Protein AF-A0A7C4DQE4-F1 (afdb_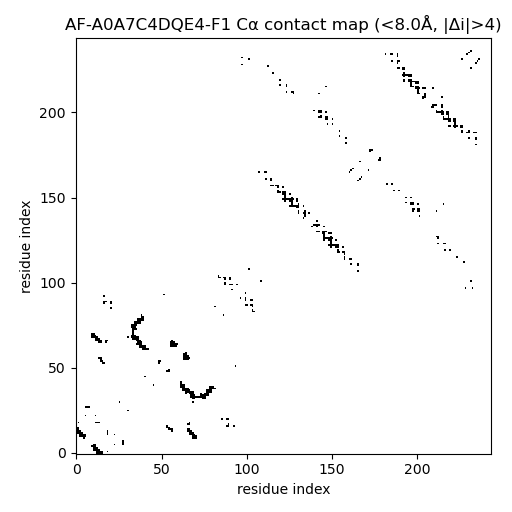monomer)

Mean predicted aligned error: 7.56 Å

Nearest PDB structures (foldseek):
  4u9l-assembly1_A  TM=4.543E-01  e=5.271E+00  Thermus thermophilus HB8
  3ezu-assembly1_A-2  TM=2.572E-01  e=4.554E+00  Geobacter sulfurreducens
  7x9c-assembly1_R  TM=2.349E-01  e=4.338E+00  Homo sapiens
  5nm4-assembly1_A  TM=1.987E-01  e=1.804E+00  Homo sapiens
  8zmf-assembly1_A  TM=1.541E-01  e=3.569E+00  Homo sapiens

Secondary structure (DSSP, 8-state):
-EEEE-STT-EEEE-TTHHHHHHHH--GGG--S-EEEEEEPPHHHHHHHHHTT---SEEETTEEEEEEESSS---EEEEPPPPHHHHHHHHHTTS-HHHHHHHH-HHHHHHHHHHHHHHHHHHHHHHHHHHHHHHHHHGGGHHHHHHHHHHHHHHHHHHHHIIIIITTTS-----HHHHHHHHHHHHHHHHHHHHHHHHHHHHHHHHH---HHHHHHHHHHHHHHHHHHHHHHHTTTSHHHH--

Foldseek 3Di:
DDWDDLPDQKIKDFAPPLVVLCSVVDHPVVDPAKEFEKEFADPLLVVLCVVLVPDFPDDDPRITGGIIMDDDDHPYYDYDYDALVNQLSRQVVRDPNLPSNCSSCVVLLVQLVVLLVVLLVQLLVQLVVQLVVCCVPCPLNSQLVSNVRSLVRSLVSSLVCCVVPSCPPVPDDPPPVSSVVLSVLSCVLLVQLSVLQSCQLRVCCVPVVDDSSVSNSRSNVVSSVSSSSRVVCPRPPPCNVVVD

pLDDT: mean 87.09, std 11.66, range [36.03, 98.06]

Solvent-accessible surface area (backbone atoms only — not comparable to full-atom values): 12965 Å² total; per-residue (Å²): 119,47,73,48,75,61,60,93,92,33,34,42,36,15,33,68,61,45,36,65,55,48,58,76,71,52,58,65,88,80,58,91,61,32,26,37,35,28,29,81,51,52,72,68,59,53,48,51,32,58,76,70,66,53,67,62,82,44,75,58,91,53,33,34,33,47,34,37,34,42,93,66,82,65,84,37,77,46,78,51,87,77,52,51,67,53,43,24,58,53,36,46,73,84,34,59,70,81,54,14,50,53,67,34,38,54,70,54,47,49,48,47,51,55,44,54,57,58,20,50,62,48,17,50,53,45,17,48,53,42,26,68,72,29,36,87,79,48,43,81,64,16,37,46,56,10,38,47,53,5,44,53,55,16,51,55,51,33,51,53,48,36,61,66,56,64,50,50,89,70,78,70,72,78,53,68,70,54,48,49,54,49,49,53,43,50,50,64,41,36,46,64,21,49,51,36,19,30,48,29,23,41,48,37,32,72,76,70,66,38,58,53,66,60,22,32,48,53,8,46,55,57,10,49,59,53,22,54,61,43,33,63,53,59,69,62,48,63,70,73,68,64,80,108

Structure (mmCIF, N/CA/C/O backbone):
data_AF-A0A7C4DQE4-F1
#
_entry.id   AF-A0A7C4DQE4-F1
#
loop_
_atom_site.group_PDB
_atom_site.id
_atom_site.type_symbol
_atom_site.label_atom_id
_atom_site.label_alt_id
_atom_site.label_comp_id
_atom_site.label_asym_id
_atom_site.label_entity_id
_atom_site.label_seq_id
_atom_site.pdbx_PDB_ins_code
_atom_site.Cartn_x
_atom_site.Cartn_y
_atom_site.Cartn_z
_atom_site.occupancy
_atom_site.B_iso_or_equiv
_atom_site.auth_seq_id
_atom_site.auth_comp_id
_atom_site.auth_asym_id
_atom_site.auth_atom_id
_atom_site.pdbx_PDB_model_num
ATOM 1 N N . MET A 1 1 ? -28.370 -8.360 21.106 1.00 83.81 1 MET A N 1
ATOM 2 C CA . MET A 1 1 ? -27.699 -7.678 22.231 1.00 83.81 1 MET A CA 1
ATOM 3 C C . MET A 1 1 ? -27.307 -8.767 23.204 1.00 83.81 1 MET A C 1
ATOM 5 O O . MET A 1 1 ? -28.131 -9.644 23.428 1.00 83.81 1 MET A O 1
ATOM 9 N N . VAL A 1 2 ? -26.064 -8.790 23.672 1.00 86.62 2 VAL A N 1
ATOM 10 C CA . VAL A 1 2 ? -25.561 -9.815 24.592 1.00 86.62 2 VAL A CA 1
ATOM 11 C C . VAL A 1 2 ? -25.359 -9.153 25.945 1.00 86.62 2 VAL A C 1
ATOM 13 O O . VAL A 1 2 ? -24.738 -8.096 26.014 1.00 86.62 2 VAL A O 1
ATOM 16 N N . CYS A 1 3 ? -25.907 -9.762 26.994 1.00 88.31 3 CYS A N 1
ATOM 17 C CA . CYS A 1 3 ? -25.781 -9.288 28.366 1.00 88.31 3 CYS A CA 1
ATOM 18 C C . CYS A 1 3 ? -25.185 -10.396 29.233 1.00 88.31 3 CYS A C 1
ATOM 20 O O . CYS A 1 3 ? -25.826 -11.438 29.390 1.00 88.31 3 CYS A O 1
ATOM 22 N N . ARG A 1 4 ? -23.995 -10.185 29.801 1.00 86.38 4 ARG A N 1
ATOM 23 C CA . ARG A 1 4 ? -23.348 -11.142 30.717 1.00 86.38 4 ARG A CA 1
ATOM 24 C C . ARG A 1 4 ? -22.812 -10.440 31.956 1.00 86.38 4 ARG A C 1
ATOM 26 O O . ARG A 1 4 ? -22.492 -9.252 31.904 1.00 86.38 4 ARG A O 1
ATOM 33 N N . ASP A 1 5 ? -22.703 -11.200 33.033 1.00 83.00 5 ASP A N 1
ATOM 34 C CA . ASP A 1 5 ? -22.196 -10.709 34.309 1.00 83.00 5 ASP A CA 1
ATOM 35 C C . ASP A 1 5 ? -20.667 -10.579 34.265 1.00 83.00 5 ASP A C 1
ATOM 37 O O . ASP A 1 5 ? -19.978 -11.426 33.690 1.00 83.00 5 ASP A O 1
ATOM 41 N N . LEU A 1 6 ? -20.145 -9.492 34.835 1.00 73.25 6 LEU A N 1
ATOM 42 C CA . LEU A 1 6 ? -18.715 -9.164 34.883 1.00 73.25 6 LEU A CA 1
ATOM 43 C C . LEU A 1 6 ? -18.042 -9.536 36.217 1.00 73.25 6 LEU A C 1
ATOM 45 O O . LEU A 1 6 ? -16.853 -9.271 36.381 1.00 73.25 6 LEU A O 1
ATOM 49 N N . GLY A 1 7 ? -18.786 -10.143 37.146 1.00 65.00 7 GLY A N 1
ATOM 50 C CA . GLY A 1 7 ? -18.415 -10.252 38.562 1.00 65.00 7 GLY A CA 1
ATOM 51 C C . GLY A 1 7 ? -19.009 -9.102 39.386 1.00 65.00 7 GLY A C 1
ATOM 52 O O . GLY A 1 7 ? -19.353 -8.057 38.838 1.00 65.00 7 GLY A O 1
ATOM 53 N N . ASP A 1 8 ? -19.200 -9.316 40.689 1.00 63.03 8 ASP A N 1
ATOM 54 C CA . ASP A 1 8 ? -19.701 -8.315 41.649 1.00 63.03 8 ASP A CA 1
ATOM 55 C C . ASP A 1 8 ? -21.049 -7.660 41.283 1.00 63.03 8 ASP A C 1
ATOM 57 O O . ASP A 1 8 ? -21.226 -6.451 41.412 1.00 63.03 8 ASP A O 1
ATOM 61 N N . SER A 1 9 ? -22.034 -8.456 40.843 1.00 69.25 9 SER A N 1
ATOM 62 C CA . SER A 1 9 ? -23.419 -8.033 40.523 1.00 69.25 9 SER A CA 1
ATOM 63 C C . SER A 1 9 ? -23.598 -7.058 39.343 1.00 69.25 9 SER A C 1
ATOM 65 O O . SER A 1 9 ? -24.710 -6.603 39.070 1.00 69.25 9 SER A O 1
ATOM 67 N N . LEU A 1 10 ? -22.536 -6.770 38.584 1.00 76.50 10 LEU A N 1
ATOM 68 C CA . LEU A 1 10 ? -22.593 -5.884 37.420 1.00 76.50 10 LEU A CA 1
ATOM 69 C C . LEU A 1 10 ? -22.764 -6.671 36.121 1.00 76.50 10 LEU A C 1
ATOM 71 O O . LEU A 1 10 ? -21.993 -7.578 35.812 1.00 76.50 10 LEU A O 1
ATOM 75 N N . ARG A 1 11 ? -23.754 -6.269 35.320 1.00 87.12 11 ARG A N 1
ATOM 76 C CA . ARG A 1 11 ? -24.071 -6.876 34.023 1.00 87.12 11 ARG A CA 1
ATOM 77 C C . ARG A 1 11 ? -23.671 -5.943 32.886 1.00 87.12 11 ARG A C 1
ATOM 79 O O . ARG A 1 11 ? -24.158 -4.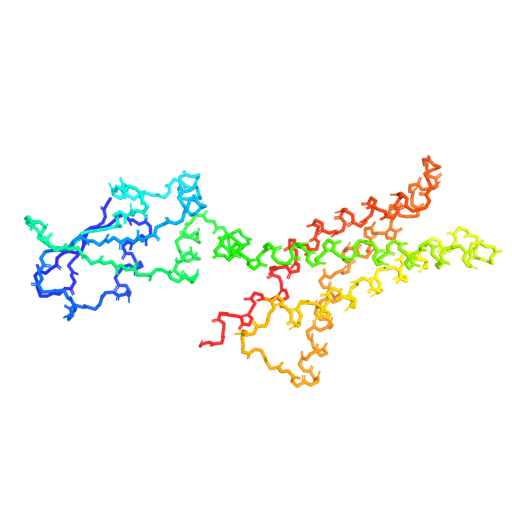817 32.834 1.00 87.12 11 ARG A O 1
ATOM 86 N N . LEU A 1 12 ? -22.806 -6.392 31.975 1.00 89.19 12 LEU A N 1
ATOM 87 C CA . LEU A 1 12 ? -22.457 -5.662 30.749 1.00 89.19 12 LEU A CA 1
ATOM 88 C C . LEU A 1 12 ? -23.366 -6.102 29.614 1.00 89.19 12 LEU A C 1
ATOM 90 O O . LEU A 1 12 ? -23.404 -7.283 29.269 1.00 89.19 12 LEU A O 1
ATOM 94 N N . CYS A 1 13 ? -24.025 -5.132 28.994 1.00 90.56 13 CYS A N 1
ATOM 95 C CA . CYS A 1 13 ? -24.896 -5.309 27.848 1.00 90.56 13 CYS A CA 1
ATOM 96 C C . CYS A 1 13 ? -24.358 -4.546 26.634 1.00 90.56 13 CYS A C 1
ATOM 98 O O . CYS A 1 13 ? -24.280 -3.317 26.639 1.00 90.56 13 CYS A O 1
ATOM 100 N N . ALA A 1 14 ? -24.026 -5.265 25.562 1.00 92.19 14 ALA A N 1
ATOM 101 C CA . ALA A 1 14 ? -23.577 -4.678 24.300 1.00 92.19 14 ALA A CA 1
ATOM 102 C C . ALA A 1 14 ? -23.895 -5.603 23.103 1.00 92.19 14 ALA A C 1
ATOM 104 O O . ALA A 1 14 ? -24.034 -6.818 23.265 1.00 92.19 14 ALA A O 1
ATOM 105 N N . PRO A 1 15 ? -24.064 -5.077 21.877 1.00 93.44 15 PRO A N 1
ATOM 106 C CA . PRO A 1 15 ? -24.093 -5.905 20.675 1.00 93.44 15 PRO A CA 1
ATOM 107 C C . PRO A 1 15 ? -22.689 -6.438 20.338 1.00 93.44 15 PRO A C 1
ATOM 109 O O . PRO A 1 15 ? -21.694 -5.766 20.595 1.00 93.44 15 PRO A O 1
ATOM 112 N N . GLU A 1 16 ? -22.589 -7.618 19.720 1.00 91.38 16 GLU A N 1
ATOM 113 C CA . GLU A 1 16 ? -21.317 -8.050 19.118 1.00 91.38 16 GLU A CA 1
ATOM 114 C C . GLU A 1 16 ? -20.977 -7.161 17.905 1.00 91.38 16 GLU A C 1
ATOM 116 O O . GLU A 1 16 ? -21.894 -6.747 17.182 1.00 91.38 16 GLU A O 1
ATOM 121 N N . PRO A 1 17 ? -19.692 -6.830 17.666 1.00 92.75 17 PRO A N 1
ATOM 122 C CA . PRO A 1 17 ? -18.483 -7.296 18.368 1.00 92.75 17 PRO A CA 1
ATOM 123 C C . PRO A 1 17 ? -18.079 -6.453 19.597 1.00 92.75 17 PRO A C 1
ATOM 125 O O . PRO A 1 17 ? -17.047 -6.702 20.221 1.00 92.75 17 PRO A O 1
ATOM 128 N N . TRP A 1 18 ? -18.857 -5.424 19.945 1.00 93.12 18 TRP A N 1
ATOM 129 C CA . TRP A 1 18 ? -18.519 -4.497 21.030 1.00 93.12 18 TRP A CA 1
ATOM 130 C C . TRP A 1 18 ? -18.475 -5.174 22.389 1.00 93.12 18 TRP A C 1
ATOM 132 O O . TRP A 1 18 ? -17.631 -4.815 23.198 1.00 93.12 18 TRP A O 1
ATOM 142 N N . PHE A 1 19 ? -19.339 -6.160 22.637 1.00 91.25 19 PHE A N 1
ATOM 143 C CA . PHE A 1 19 ? -19.333 -6.914 23.889 1.00 91.25 19 PHE A CA 1
ATOM 144 C C . PHE A 1 19 ? -17.956 -7.526 24.176 1.00 91.25 19 PHE A C 1
ATOM 146 O O . PHE A 1 19 ? -17.375 -7.272 25.232 1.00 91.25 19 PHE A O 1
ATOM 153 N N . THR A 1 20 ? -17.405 -8.258 23.205 1.00 89.81 20 THR A N 1
ATOM 154 C CA . THR A 1 20 ? -16.082 -8.880 23.320 1.00 89.81 20 THR A CA 1
ATOM 155 C C . THR A 1 20 ? -14.991 -7.836 23.567 1.00 89.81 20 THR A C 1
ATOM 157 O O . THR A 1 20 ? -14.165 -7.999 24.460 1.00 89.81 20 THR A O 1
ATOM 160 N N . LEU A 1 21 ? -15.026 -6.723 22.829 1.00 90.19 21 LEU A N 1
ATOM 161 C CA . LEU A 1 21 ? -14.041 -5.649 22.958 1.00 90.19 21 LEU A CA 1
ATOM 162 C C . LEU A 1 21 ? -14.104 -4.928 24.311 1.00 90.19 21 LEU A C 1
ATOM 164 O O . LEU A 1 21 ? -13.075 -4.614 24.906 1.00 90.19 21 LEU A O 1
ATOM 168 N N . LEU A 1 22 ? -15.313 -4.640 24.786 1.00 89.50 22 LEU A N 1
ATOM 169 C CA . LEU A 1 22 ? -15.542 -3.932 26.040 1.00 89.50 22 LEU A CA 1
ATOM 170 C C . LEU A 1 22 ? -15.150 -4.788 27.238 1.00 89.50 22 LEU A C 1
ATOM 172 O O . LEU A 1 22 ? -14.543 -4.263 28.164 1.00 89.50 22 LEU A O 1
ATOM 176 N N . ARG A 1 23 ? -15.430 -6.092 27.196 1.00 87.44 23 ARG A N 1
ATOM 177 C CA . ARG A 1 23 ? -15.009 -7.037 28.234 1.00 87.44 23 ARG A CA 1
ATOM 178 C C . ARG A 1 23 ? -13.488 -7.078 28.397 1.00 87.44 23 ARG A C 1
ATOM 180 O O . ARG A 1 23 ? -13.013 -7.129 29.520 1.00 87.44 23 ARG A O 1
ATOM 187 N N . ASP A 1 24 ? -12.735 -7.032 27.299 1.00 85.38 24 ASP A N 1
ATOM 188 C CA . ASP A 1 24 ? -11.267 -7.049 27.356 1.00 85.38 24 ASP A CA 1
ATOM 189 C C . ASP A 1 24 ? -10.687 -5.737 27.916 1.00 85.38 24 ASP A C 1
ATOM 191 O O . ASP A 1 24 ? -9.617 -5.734 28.521 1.00 85.38 24 ASP A O 1
ATOM 195 N N . LYS A 1 25 ? -11.369 -4.605 27.690 1.00 84.00 25 LYS A N 1
ATOM 196 C CA . LYS A 1 25 ? -10.900 -3.278 28.121 1.00 84.00 25 LYS A CA 1
ATOM 197 C C . LYS A 1 25 ? -11.342 -2.870 29.514 1.00 84.00 25 LYS A C 1
ATOM 199 O O . LYS A 1 25 ? -10.682 -2.035 30.126 1.00 84.00 25 LYS A O 1
ATOM 204 N N . LEU A 1 26 ? -12.482 -3.369 29.968 1.00 82.62 26 LEU A N 1
ATOM 205 C CA . LEU A 1 26 ? -13.081 -2.976 31.231 1.00 82.62 26 LEU A CA 1
ATOM 206 C C . LEU A 1 26 ? -12.771 -4.048 32.265 1.00 82.62 26 LEU A C 1
ATOM 208 O O . LEU A 1 26 ? -13.307 -5.151 32.210 1.00 82.62 26 LEU A O 1
ATOM 212 N N . SER A 1 27 ? -11.909 -3.713 33.221 1.00 68.44 27 SER A N 1
ATOM 213 C CA . SER A 1 27 ? -11.720 -4.546 34.406 1.00 68.44 27 SER A CA 1
ATOM 214 C C . SER A 1 27 ? -12.857 -4.288 35.394 1.00 68.44 27 SER A C 1
ATOM 216 O O . SER A 1 27 ? -13.274 -3.145 35.572 1.00 68.44 27 SER A O 1
ATOM 218 N N . ALA A 1 28 ? -13.325 -5.330 36.090 1.00 58.53 28 ALA A N 1
ATOM 219 C CA . ALA A 1 28 ? -14.401 -5.227 37.088 1.00 58.53 28 ALA A CA 1
ATOM 220 C C . ALA A 1 28 ? -14.143 -4.144 38.162 1.00 58.53 28 ALA A C 1
ATOM 222 O O . ALA A 1 28 ? -15.076 -3.555 38.697 1.00 58.53 28 ALA A O 1
ATOM 223 N N . LYS A 1 29 ? -12.870 -3.810 38.422 1.00 54.31 29 LYS A N 1
ATOM 224 C CA . LYS A 1 29 ? -12.465 -2.767 39.377 1.00 54.31 29 LYS A CA 1
ATOM 225 C C . LYS A 1 29 ? -12.815 -1.332 38.951 1.00 54.31 29 LYS A C 1
ATOM 227 O O . LYS A 1 29 ? -12.944 -0.479 39.828 1.00 54.31 29 LYS A O 1
ATOM 232 N N . ASP A 1 30 ? -12.992 -1.066 37.655 1.00 61.16 30 ASP A N 1
ATOM 233 C CA . ASP A 1 30 ? -13.210 0.289 37.115 1.00 61.16 30 ASP A CA 1
ATOM 234 C C . ASP A 1 30 ? -14.686 0.715 37.101 1.00 61.16 30 ASP A C 1
ATOM 236 O O . ASP A 1 30 ? -15.013 1.863 36.798 1.00 61.16 30 ASP A O 1
ATOM 240 N N . LEU A 1 31 ? -15.604 -0.198 37.422 1.00 68.00 31 LEU A N 1
ATOM 241 C CA . LEU A 1 31 ? -17.038 0.006 37.256 1.00 68.00 31 LEU A CA 1
ATOM 242 C C . LEU A 1 31 ? -17.731 -0.242 38.592 1.00 68.00 31 LEU A C 1
ATOM 244 O O . LEU A 1 31 ? -18.043 -1.369 38.922 1.00 68.00 31 LEU A O 1
ATOM 248 N N . LYS A 1 32 ? -17.969 0.810 39.382 1.00 68.44 32 LYS A N 1
ATOM 249 C CA . LYS A 1 32 ? -18.705 0.706 40.663 1.00 68.44 32 LYS A CA 1
ATOM 250 C C . LYS A 1 32 ? -20.163 1.170 40.580 1.00 68.44 32 LYS A C 1
ATOM 252 O O . LYS A 1 32 ? -20.894 1.057 41.556 1.00 68.44 32 LYS A O 1
ATOM 257 N N . LYS A 1 33 ? -20.578 1.747 39.447 1.00 77.38 33 LYS A N 1
ATOM 258 C CA . LYS A 1 33 ? -21.901 2.360 39.251 1.00 77.38 33 LYS A CA 1
ATOM 259 C C . LYS A 1 33 ? -22.472 2.016 37.870 1.00 77.38 33 LYS A C 1
ATOM 261 O O . LYS A 1 33 ? -21.681 1.777 36.949 1.00 77.38 33 LYS A O 1
ATOM 266 N N . PRO A 1 34 ? -23.807 2.046 37.693 1.00 81.06 34 PRO A N 1
ATOM 267 C CA . PRO A 1 34 ? -24.428 1.934 36.380 1.00 81.06 34 PRO A CA 1
ATOM 268 C C . PRO A 1 34 ? -23.858 2.992 35.431 1.00 81.06 34 PRO A C 1
ATOM 270 O O . PRO A 1 34 ? -23.811 4.176 35.771 1.00 81.06 34 PRO A O 1
ATOM 273 N N . THR A 1 35 ? -23.349 2.561 34.278 1.00 87.12 35 THR A N 1
ATOM 274 C CA . THR A 1 35 ? -22.532 3.416 33.408 1.00 87.12 35 THR A CA 1
ATOM 275 C C . THR A 1 35 ? -22.786 3.136 31.929 1.00 87.12 35 THR A C 1
ATOM 277 O O . THR A 1 35 ? -22.766 1.989 31.479 1.00 87.12 35 THR A O 1
ATOM 280 N N . LEU A 1 36 ? -22.981 4.199 31.148 1.00 90.12 36 LEU A N 1
ATOM 281 C CA . LEU A 1 36 ? -23.078 4.170 29.694 1.00 90.12 36 LEU A CA 1
ATOM 282 C C . LEU A 1 36 ? -21.675 4.236 29.109 1.00 90.12 36 LEU A C 1
ATOM 284 O O . LEU A 1 36 ? -20.911 5.165 29.377 1.00 90.12 36 LEU A O 1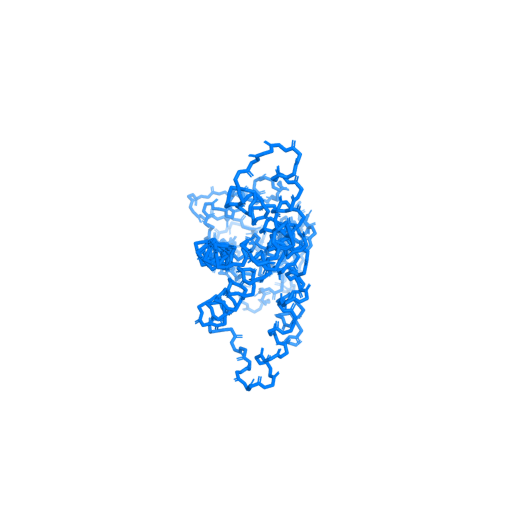
ATOM 288 N N . ILE A 1 37 ? -21.344 3.266 28.266 1.00 90.88 37 ILE A N 1
ATOM 289 C CA . ILE A 1 37 ? -20.043 3.206 27.619 1.00 90.88 37 ILE A CA 1
ATOM 290 C C . ILE A 1 37 ? -20.155 3.855 26.251 1.00 90.88 37 ILE A C 1
ATOM 292 O O . ILE A 1 37 ? -20.856 3.371 25.356 1.00 90.88 37 ILE A O 1
ATOM 296 N N . THR A 1 38 ? -19.435 4.956 26.083 1.00 93.50 38 THR A N 1
ATOM 297 C CA . THR A 1 38 ? -19.438 5.726 24.844 1.00 93.50 38 THR A CA 1
ATOM 298 C C . THR A 1 38 ? -18.045 5.817 24.252 1.00 93.50 38 THR A C 1
ATOM 300 O O . THR A 1 38 ? -17.036 5.716 24.946 1.00 93.50 38 THR A O 1
ATOM 303 N N . THR A 1 39 ? -17.967 6.020 22.945 1.00 93.88 39 THR A N 1
ATOM 304 C CA . THR A 1 39 ? -16.706 6.338 22.280 1.00 93.88 39 THR A CA 1
ATOM 305 C C . THR A 1 39 ? -16.902 7.456 21.274 1.00 93.88 39 THR A C 1
ATOM 307 O O . THR A 1 39 ? -17.972 7.596 20.671 1.00 93.88 39 THR A O 1
ATOM 310 N N . ARG A 1 40 ? -15.857 8.258 21.069 1.00 93.38 40 ARG A N 1
ATOM 311 C CA . ARG A 1 40 ? -15.850 9.273 20.020 1.00 93.38 40 ARG A CA 1
ATOM 312 C C . ARG A 1 40 ? -15.558 8.603 18.682 1.00 93.38 40 ARG A C 1
ATOM 314 O O . ARG A 1 40 ? -14.470 8.077 18.462 1.00 93.38 40 ARG A O 1
ATOM 321 N N . ILE A 1 41 ? -16.519 8.664 17.770 1.00 92.44 41 ILE A N 1
ATOM 322 C CA . ILE A 1 41 ? -16.421 8.095 16.428 1.00 92.44 41 ILE A CA 1
ATOM 323 C C . ILE A 1 41 ? -16.154 9.198 15.404 1.00 92.44 41 ILE A C 1
ATOM 325 O O . ILE A 1 41 ? -16.801 10.243 15.396 1.00 92.44 41 ILE A O 1
ATOM 329 N N . ARG A 1 42 ? -15.203 8.938 14.501 1.00 91.44 42 ARG A N 1
ATOM 330 C CA . ARG A 1 42 ? -14.991 9.746 13.291 1.00 91.44 42 ARG A CA 1
ATOM 331 C C . ARG A 1 42 ? -16.021 9.380 12.224 1.00 91.44 42 ARG A C 1
ATOM 333 O O . ARG A 1 42 ? -16.460 8.234 12.160 1.00 91.44 42 ARG A O 1
ATOM 340 N N . TRP A 1 43 ? -16.346 10.326 11.343 1.00 92.00 43 TRP A N 1
ATOM 341 C CA . TRP A 1 43 ? -17.329 10.120 10.271 1.00 92.00 43 TRP A CA 1
ATOM 342 C C . TRP A 1 43 ? -17.024 8.881 9.410 1.00 92.00 43 TRP A C 1
ATOM 344 O O . TRP A 1 43 ? -17.935 8.119 9.103 1.00 92.00 43 TRP A O 1
ATOM 354 N N . PHE A 1 44 ? -15.744 8.629 9.107 1.00 90.56 44 PHE A N 1
ATOM 355 C CA . PHE A 1 44 ? -15.307 7.463 8.339 1.00 90.56 44 PHE A CA 1
ATOM 356 C C . PHE A 1 44 ? -15.674 6.146 9.038 1.00 90.56 44 PHE A C 1
ATOM 358 O O . PHE A 1 44 ? -16.339 5.299 8.453 1.00 90.56 44 PHE A O 1
ATOM 365 N N . ASN A 1 45 ? -15.348 6.005 10.327 1.00 92.31 45 ASN A N 1
ATOM 366 C CA . ASN A 1 45 ? -15.700 4.806 11.094 1.00 92.31 45 ASN A CA 1
ATOM 367 C C . ASN A 1 45 ? -17.222 4.654 11.234 1.00 92.31 45 ASN A C 1
ATOM 369 O O . ASN A 1 45 ? -17.738 3.545 11.167 1.00 92.31 45 ASN A O 1
ATOM 373 N N . LYS A 1 46 ? -17.967 5.762 11.365 1.00 92.25 46 LYS A N 1
ATOM 374 C CA . LYS A 1 46 ? -19.440 5.735 11.360 1.00 92.25 46 LYS A CA 1
ATOM 375 C C . LYS A 1 46 ? -19.986 5.164 10.049 1.00 92.25 46 LYS A C 1
ATOM 377 O O . LYS A 1 46 ? -20.892 4.335 10.081 1.00 92.25 46 LYS A O 1
ATOM 382 N N . LEU A 1 47 ? -19.429 5.594 8.915 1.00 92.69 47 LEU A N 1
ATOM 383 C CA . LEU A 1 47 ? -19.796 5.097 7.592 1.00 92.69 47 LEU A CA 1
ATOM 384 C C . LEU A 1 47 ? -19.487 3.602 7.463 1.00 92.69 47 LEU A C 1
ATOM 386 O O . LEU A 1 47 ? -20.377 2.840 7.098 1.00 92.69 47 LEU A O 1
ATOM 390 N N . VAL A 1 48 ? -18.274 3.175 7.828 1.00 92.38 48 VAL A N 1
ATOM 391 C CA . VAL A 1 48 ? -17.858 1.763 7.762 1.00 92.38 48 VAL A CA 1
ATOM 392 C C . VAL A 1 48 ? -18.768 0.881 8.618 1.00 92.38 48 VAL A C 1
ATOM 394 O O . VAL A 1 48 ? -19.267 -0.127 8.131 1.00 92.38 48 VAL A O 1
ATOM 397 N N . LEU A 1 49 ? -19.068 1.275 9.860 1.00 93.44 49 LEU A N 1
ATOM 398 C CA . LEU A 1 49 ? -19.992 0.526 10.720 1.00 93.44 49 LEU A CA 1
ATOM 399 C C . LEU A 1 49 ? -21.386 0.390 10.094 1.00 93.44 49 LEU A C 1
ATOM 401 O O . LEU A 1 49 ? -21.977 -0.689 10.154 1.00 93.44 49 LEU A O 1
ATOM 405 N N . LYS A 1 50 ? -21.894 1.459 9.467 1.00 92.75 50 LYS A N 1
ATOM 406 C CA . LYS A 1 50 ? -23.193 1.453 8.784 1.00 92.75 50 LYS A CA 1
ATOM 407 C C . LYS A 1 50 ? -23.186 0.520 7.571 1.00 92.75 50 LYS A C 1
ATOM 409 O O . LYS A 1 50 ? -24.101 -0.285 7.441 1.00 92.75 50 LYS A O 1
ATOM 414 N N . VAL A 1 51 ? -22.150 0.590 6.733 1.00 93.69 51 VAL A N 1
ATOM 415 C CA . VAL A 1 51 ? -21.981 -0.266 5.543 1.00 93.69 51 VAL A CA 1
ATOM 416 C C . VAL A 1 51 ? -21.854 -1.737 5.936 1.00 93.69 51 VAL A C 1
ATOM 418 O O . VAL A 1 51 ? -22.497 -2.593 5.340 1.00 93.69 51 VAL A O 1
ATOM 421 N N . LEU A 1 52 ? -21.086 -2.040 6.984 1.00 92.50 52 LEU A N 1
ATOM 422 C CA . LEU A 1 52 ? -20.930 -3.406 7.487 1.00 92.50 52 LEU A CA 1
ATOM 423 C C . LEU A 1 52 ? -22.145 -3.893 8.286 1.00 92.50 52 LEU A C 1
ATOM 425 O O . LEU A 1 52 ? -22.198 -5.062 8.674 1.00 92.50 52 LEU A O 1
ATOM 429 N N . GLY A 1 53 ? -23.118 -3.028 8.584 1.00 92.31 53 GLY A N 1
ATOM 430 C CA . GLY A 1 53 ? -24.251 -3.354 9.447 1.00 92.31 53 GLY A CA 1
ATOM 431 C C . GLY A 1 53 ? -23.806 -3.809 10.841 1.00 92.31 53 GLY A C 1
ATOM 432 O O . GLY A 1 53 ? -24.356 -4.770 11.387 1.00 92.31 53 GLY A O 1
ATOM 433 N N . ILE A 1 54 ? -22.748 -3.202 11.384 1.00 92.44 54 ILE A N 1
ATOM 434 C CA . ILE A 1 54 ? -22.309 -3.424 12.763 1.00 92.44 54 ILE A CA 1
ATOM 435 C C . ILE A 1 54 ? -23.173 -2.540 13.657 1.00 92.44 54 ILE A C 1
ATOM 437 O O . ILE A 1 54 ? -23.183 -1.315 13.528 1.00 92.44 54 ILE A O 1
ATOM 441 N N . ARG A 1 55 ? -23.936 -3.173 14.549 1.00 92.50 55 ARG A N 1
ATOM 442 C CA . ARG A 1 55 ? -24.910 -2.471 15.385 1.00 92.50 55 ARG A CA 1
ATOM 443 C C . ARG A 1 55 ? -24.206 -1.697 16.494 1.00 92.50 55 ARG A C 1
ATOM 445 O O . ARG A 1 55 ? -23.259 -2.186 17.099 1.00 92.50 55 ARG A O 1
ATOM 452 N N . VAL A 1 56 ? -24.716 -0.507 16.769 1.00 92.75 56 VAL A N 1
ATOM 453 C CA . VAL A 1 56 ? -24.350 0.370 17.886 1.00 92.75 56 VAL A CA 1
ATOM 454 C C . VAL A 1 56 ? -25.667 0.730 18.579 1.00 92.75 56 VAL A C 1
ATOM 456 O O . VAL A 1 56 ? -26.683 0.836 17.893 1.00 92.75 56 VAL A O 1
ATOM 459 N N . LEU A 1 57 ? -25.690 0.877 19.908 1.00 90.81 57 LEU A N 1
ATOM 460 C CA . LEU A 1 57 ? -26.943 1.120 20.643 1.00 90.81 57 LEU A CA 1
ATOM 461 C C . LEU A 1 57 ? -27.567 2.475 20.307 1.00 90.81 57 LEU A C 1
ATOM 463 O O . LEU A 1 57 ? -28.784 2.614 20.289 1.00 90.81 57 LEU A O 1
ATOM 467 N N . GLY A 1 58 ? -26.733 3.464 20.002 1.00 90.81 58 GLY A N 1
ATOM 468 C CA . GLY A 1 58 ? -27.192 4.771 19.568 1.00 90.81 58 GLY A CA 1
ATOM 469 C C . GLY A 1 58 ? -26.046 5.672 19.142 1.00 90.81 58 GLY A C 1
ATOM 470 O O . GLY A 1 58 ? -24.881 5.438 19.474 1.00 90.81 58 GLY A O 1
ATOM 471 N N . TYR A 1 59 ? -26.394 6.727 18.416 1.00 91.25 59 TYR A N 1
ATOM 472 C CA . TYR A 1 59 ? -25.481 7.809 18.076 1.00 91.25 59 TYR A CA 1
ATOM 473 C C . TYR A 1 59 ? -26.016 9.115 18.648 1.00 91.25 59 TYR A C 1
ATOM 475 O O . TYR A 1 59 ? -27.186 9.438 18.466 1.00 91.25 59 TYR A O 1
ATOM 483 N N . ARG A 1 60 ? -25.139 9.898 19.272 1.00 89.62 60 ARG A N 1
ATOM 484 C CA . ARG A 1 60 ? -25.418 11.279 19.668 1.00 89.62 60 ARG A CA 1
ATOM 485 C C . ARG A 1 60 ? -24.259 12.146 19.195 1.00 89.62 60 ARG A C 1
ATOM 487 O O . ARG A 1 60 ? -23.160 12.075 19.738 1.00 89.62 60 ARG A O 1
ATOM 494 N N . ASN A 1 61 ? -24.477 12.936 18.145 1.00 87.50 61 ASN A N 1
ATOM 495 C CA . ASN A 1 61 ? -23.426 13.701 17.462 1.00 87.50 61 ASN A CA 1
ATOM 496 C C . ASN A 1 61 ? -22.250 12.799 17.019 1.00 87.50 61 ASN A C 1
ATOM 498 O O . ASN A 1 61 ? -22.434 11.884 16.211 1.00 87.50 61 ASN A O 1
ATOM 502 N N . ASN A 1 62 ? -21.056 13.045 17.569 1.00 90.06 62 ASN A N 1
ATOM 503 C CA . ASN A 1 62 ? -19.828 12.281 17.323 1.00 90.06 62 ASN A CA 1
ATOM 504 C C . ASN A 1 62 ? -19.585 11.178 18.367 1.00 90.06 62 ASN A C 1
ATOM 506 O O . ASN A 1 62 ? -18.495 10.608 18.411 1.00 90.06 62 ASN A O 1
ATOM 510 N N . LEU A 1 63 ? -20.565 10.898 19.228 1.00 92.38 63 LEU A N 1
ATOM 511 C CA . LEU A 1 63 ? -20.501 9.847 20.234 1.00 92.38 63 LEU A CA 1
ATOM 512 C C . LEU A 1 63 ? -21.341 8.653 19.791 1.00 92.38 63 LEU A C 1
ATOM 514 O O . LEU A 1 63 ? -22.476 8.801 19.335 1.00 92.38 63 LEU A O 1
ATOM 518 N N . ALA A 1 64 ? -20.767 7.469 19.939 1.00 93.31 64 ALA A N 1
ATOM 519 C CA . ALA A 1 64 ? -21.441 6.199 19.751 1.00 93.31 64 ALA A CA 1
ATOM 520 C C . ALA A 1 64 ? -21.576 5.498 21.097 1.00 93.31 64 ALA A C 1
ATOM 522 O O . ALA A 1 64 ? -20.591 5.363 21.824 1.00 93.31 64 ALA A O 1
ATOM 523 N N . VAL A 1 65 ? -22.791 5.059 21.410 1.00 93.12 65 VAL A N 1
ATOM 524 C CA . VAL A 1 65 ? -23.092 4.276 22.608 1.00 93.12 65 VAL A CA 1
ATOM 525 C C . VAL A 1 65 ? -22.834 2.809 22.285 1.00 93.12 65 VAL A C 1
ATOM 527 O O . VAL A 1 65 ? -23.552 2.201 21.490 1.00 93.12 65 VAL A O 1
ATOM 530 N N . LEU A 1 66 ? -21.776 2.254 22.866 1.00 92.44 66 LEU A N 1
ATOM 531 C CA . LEU A 1 66 ? -21.321 0.895 22.574 1.00 92.44 66 LEU A CA 1
ATOM 532 C C . LEU A 1 66 ? -22.035 -0.143 23.443 1.00 92.44 66 LEU A C 1
ATOM 534 O O . LEU A 1 66 ? -22.323 -1.244 22.982 1.00 92.44 66 LEU A O 1
ATOM 538 N N . GLY A 1 67 ? -22.318 0.218 24.692 1.00 91.19 67 GLY A N 1
ATOM 539 C CA . GLY A 1 67 ? -22.874 -0.680 25.692 1.00 91.19 67 GLY A CA 1
ATOM 540 C C . GLY A 1 67 ? -23.279 0.058 26.960 1.00 91.19 67 GLY A C 1
ATOM 541 O O . GLY A 1 67 ? -23.020 1.254 27.111 1.00 91.19 67 GLY A O 1
ATOM 542 N N . CYS A 1 68 ? -23.884 -0.672 27.883 1.00 90.06 68 CYS A N 1
ATOM 543 C CA . CYS A 1 68 ? -24.157 -0.219 29.240 1.00 90.06 68 CYS A CA 1
ATOM 544 C C . CYS A 1 68 ? -23.721 -1.284 30.248 1.00 90.06 68 CYS A C 1
ATOM 546 O O . CYS A 1 68 ? -23.681 -2.476 29.936 1.00 90.06 68 CYS A O 1
ATOM 548 N N . VAL A 1 69 ? -23.375 -0.834 31.448 1.00 88.06 69 VAL A N 1
ATOM 549 C CA . VAL A 1 69 ? -23.074 -1.683 32.602 1.00 88.06 69 VAL A CA 1
ATOM 550 C C . VAL A 1 69 ? -24.087 -1.360 33.692 1.00 88.06 69 VAL A C 1
ATOM 552 O O . VAL A 1 69 ? -24.283 -0.185 33.989 1.00 88.06 69 VAL A O 1
ATOM 555 N N . GLY A 1 70 ? -24.700 -2.380 34.293 1.00 82.88 70 GLY A N 1
ATOM 556 C CA . GLY A 1 70 ? -25.708 -2.239 35.352 1.00 82.88 70 GLY A CA 1
ATOM 557 C C . GLY A 1 70 ? -27.152 -2.404 34.859 1.00 82.88 70 GLY A C 1
ATOM 558 O O . GLY A 1 70 ? -27.415 -2.406 33.659 1.00 82.88 70 GLY A O 1
ATOM 559 N N . GLY A 1 71 ? -28.082 -2.595 35.801 1.00 68.06 71 GLY A N 1
ATOM 560 C CA . GLY A 1 71 ? -29.496 -2.914 35.541 1.00 68.06 71 GLY A CA 1
ATOM 561 C C . GLY A 1 71 ? -30.510 -1.824 35.917 1.00 68.06 71 GLY A C 1
ATOM 562 O O . GLY A 1 71 ? -31.678 -2.154 36.084 1.00 68.06 71 GLY A O 1
ATOM 563 N N . GLY A 1 72 ? -30.086 -0.566 36.082 1.00 69.31 72 GLY A N 1
ATOM 564 C CA . GLY A 1 72 ? -30.942 0.558 36.503 1.00 69.31 72 GLY A CA 1
ATOM 565 C C . GLY A 1 72 ? -30.654 1.855 35.740 1.00 69.31 72 GLY A C 1
ATOM 566 O O . GLY A 1 72 ? -29.957 1.819 34.722 1.00 69.31 72 GLY A O 1
ATOM 567 N N . ASP A 1 73 ? -31.181 2.982 36.235 1.00 72.69 73 ASP A N 1
ATOM 568 C CA . ASP A 1 73 ? -30.932 4.308 35.656 1.00 72.69 73 ASP A CA 1
ATOM 569 C C . ASP A 1 73 ? -29.432 4.601 35.581 1.00 72.69 73 ASP A C 1
ATOM 571 O O . ASP A 1 73 ? -28.654 4.333 36.504 1.00 72.69 73 ASP A O 1
ATOM 575 N N . VAL A 1 74 ? -29.008 5.072 34.409 1.00 75.56 74 VAL A N 1
ATOM 576 C CA . VAL A 1 74 ? -27.593 5.226 34.098 1.00 75.56 74 VAL A CA 1
ATOM 577 C C . VAL A 1 74 ? -27.145 6.650 34.386 1.00 75.56 74 VAL A C 1
ATOM 579 O O . VAL A 1 74 ? -27.283 7.534 33.543 1.00 75.56 74 VAL A O 1
ATOM 582 N N . ASP A 1 75 ? -26.532 6.839 35.550 1.00 79.25 75 ASP A N 1
ATOM 583 C CA . ASP A 1 75 ? -26.105 8.165 36.011 1.00 79.25 75 ASP A CA 1
ATOM 584 C C . ASP A 1 75 ? -24.695 8.558 35.552 1.00 79.25 75 ASP A C 1
ATOM 586 O O . ASP A 1 75 ? -24.304 9.720 35.658 1.00 79.25 75 ASP A O 1
ATOM 590 N N . ASN A 1 76 ? -23.902 7.608 35.043 1.00 85.75 76 ASN A N 1
ATOM 591 C CA . ASN A 1 76 ? -22.524 7.863 34.623 1.00 85.75 76 ASN A CA 1
ATOM 592 C C . ASN A 1 76 ? -22.286 7.550 33.148 1.00 85.75 76 ASN A C 1
ATOM 594 O O . ASN A 1 76 ? -22.848 6.614 32.581 1.00 85.75 76 ASN A O 1
ATOM 598 N N . VAL A 1 77 ? -21.377 8.307 32.533 1.00 87.12 77 VAL A N 1
ATOM 599 C CA . VAL A 1 77 ? -20.912 8.076 31.164 1.00 87.12 77 VAL A CA 1
ATOM 600 C C . VAL A 1 77 ? -19.401 7.898 31.183 1.00 87.12 77 VAL A C 1
ATOM 602 O O . VAL A 1 77 ? -18.665 8.833 31.490 1.00 87.12 77 VAL A O 1
ATOM 605 N N . THR A 1 78 ? -18.933 6.717 30.789 1.00 88.56 78 THR A N 1
ATOM 606 C CA . THR A 1 78 ? -17.504 6.440 30.625 1.00 88.56 78 THR A CA 1
ATOM 607 C C . THR A 1 78 ? -17.149 6.489 29.150 1.00 88.56 78 THR A C 1
ATOM 609 O O . THR A 1 78 ? -17.720 5.774 28.321 1.00 88.56 78 THR A O 1
ATOM 612 N N . MET A 1 79 ? -16.193 7.354 28.808 1.00 88.31 79 MET A N 1
ATOM 613 C CA . MET A 1 79 ? -15.676 7.458 27.449 1.00 88.31 79 MET A CA 1
ATOM 614 C C . MET A 1 79 ? -14.485 6.515 27.266 1.00 88.31 79 MET A C 1
ATOM 616 O O . MET A 1 79 ? -13.435 6.696 27.876 1.00 88.31 79 MET A O 1
ATOM 620 N N . VAL A 1 80 ? -14.623 5.539 26.373 1.00 89.56 80 VAL A N 1
ATOM 621 C CA . VAL A 1 80 ? -13.552 4.608 26.008 1.00 89.56 80 VAL A CA 1
ATOM 622 C C . VAL A 1 80 ? -12.891 5.081 24.721 1.00 89.56 80 VAL A C 1
ATOM 624 O O . VAL A 1 80 ? -13.536 5.230 23.678 1.00 89.56 80 VAL A O 1
ATOM 627 N N . LYS A 1 81 ? -11.575 5.300 24.770 1.00 90.00 81 LYS A N 1
ATOM 628 C CA . LYS A 1 81 ? -10.774 5.591 23.578 1.00 90.00 81 LYS A CA 1
ATOM 629 C C . LYS A 1 81 ? -10.438 4.281 22.859 1.00 90.00 81 LYS A C 1
ATOM 631 O O . LYS A 1 81 ? -9.835 3.379 23.444 1.00 90.00 81 LYS A O 1
ATOM 636 N N . LEU A 1 82 ? -10.836 4.194 21.592 1.00 89.81 82 LEU A N 1
ATOM 637 C CA . LEU A 1 82 ? -10.532 3.057 20.725 1.00 89.81 82 LEU A CA 1
ATOM 638 C C . LEU A 1 82 ? -9.227 3.312 19.963 1.00 89.81 82 LEU A C 1
ATOM 640 O O . LEU A 1 82 ? -9.066 4.371 19.350 1.00 89.81 82 LEU A O 1
ATOM 644 N N . SER A 1 83 ? -8.304 2.356 20.024 1.00 88.94 83 SER A N 1
ATOM 645 C CA . SER A 1 83 ? -7.078 2.324 19.228 1.00 88.94 83 SER A CA 1
ATOM 646 C C . SER A 1 83 ? -7.344 1.746 17.832 1.00 88.94 83 SER A C 1
ATOM 648 O O . SER A 1 83 ? -8.447 1.287 17.535 1.00 88.94 83 SER A O 1
ATOM 650 N N . ASN A 1 84 ? -6.348 1.769 16.944 1.00 86.44 84 ASN A 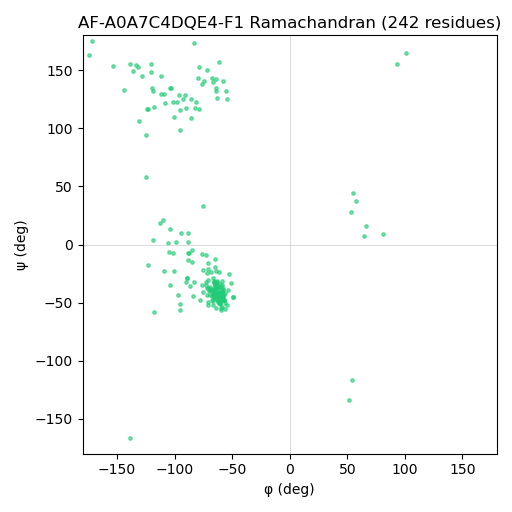N 1
ATOM 651 C CA . ASN A 1 84 ? -6.500 1.172 15.612 1.00 86.44 84 ASN A CA 1
ATOM 652 C C . ASN A 1 84 ? -6.693 -0.352 15.701 1.00 86.44 84 ASN A C 1
ATOM 654 O O . ASN A 1 84 ? -7.435 -0.925 14.910 1.00 86.44 84 ASN A O 1
ATOM 658 N N . GLU A 1 85 ? -6.093 -1.000 16.700 1.00 85.44 85 GLU A N 1
ATOM 659 C CA . GLU A 1 85 ? -6.245 -2.432 16.970 1.00 85.44 85 GLU A CA 1
ATOM 660 C C . GLU A 1 85 ? -7.679 -2.776 17.385 1.00 85.44 85 GLU A C 1
ATOM 662 O O . GLU A 1 85 ? -8.222 -3.795 16.960 1.00 85.44 85 GLU A O 1
ATOM 667 N N . ASP A 1 86 ? -8.319 -1.904 18.165 1.00 90.69 86 ASP A N 1
ATOM 668 C CA . ASP A 1 86 ? -9.728 -2.047 18.528 1.00 90.69 86 ASP A CA 1
ATOM 669 C C . ASP A 1 86 ? -10.630 -1.973 17.294 1.00 90.69 86 ASP A C 1
ATOM 671 O O . ASP A 1 86 ? -11.515 -2.808 17.105 1.00 90.69 86 ASP A O 1
ATOM 675 N N . TRP A 1 87 ? -10.374 -0.999 16.413 1.00 91.56 87 TRP A N 1
ATOM 676 C CA . TRP A 1 87 ? -11.088 -0.872 15.142 1.00 91.56 87 TRP A CA 1
ATOM 677 C C . TRP A 1 87 ? -10.865 -2.078 14.236 1.00 91.56 87 TRP A C 1
ATOM 679 O O . TRP A 1 87 ? -11.821 -2.581 13.650 1.00 91.56 87 TRP A O 1
ATOM 689 N N . TYR A 1 88 ? -9.633 -2.584 14.167 1.00 90.44 88 TYR A N 1
ATOM 690 C CA . TYR A 1 88 ? -9.315 -3.808 13.443 1.00 90.44 88 TYR A CA 1
ATOM 691 C C . TYR A 1 88 ? -10.139 -4.994 13.958 1.00 90.44 88 TYR A C 1
ATOM 693 O O . TYR A 1 88 ? -10.767 -5.665 13.144 1.00 90.44 88 TYR A O 1
ATOM 701 N N . ARG A 1 89 ? -10.218 -5.205 15.283 1.00 89.38 89 ARG A N 1
ATOM 702 C CA . ARG A 1 89 ? -11.027 -6.280 15.896 1.00 89.38 89 ARG A CA 1
ATOM 703 C C . ARG A 1 89 ? -12.514 -6.161 15.554 1.00 89.38 89 ARG A C 1
ATOM 705 O O . ARG A 1 89 ? -13.166 -7.159 15.250 1.00 89.38 89 ARG A O 1
ATOM 712 N N . VAL A 1 90 ? -13.050 -4.940 15.579 1.00 92.44 90 VAL A N 1
ATOM 713 C CA . VAL A 1 90 ? -14.454 -4.669 15.231 1.00 92.44 90 VAL A CA 1
ATOM 714 C C . VAL A 1 90 ? -14.717 -4.968 13.756 1.00 92.44 90 VAL A C 1
ATOM 716 O O . VAL A 1 90 ? -15.717 -5.602 13.425 1.00 92.44 90 VAL A O 1
ATOM 719 N N . TYR A 1 91 ? -13.824 -4.554 12.857 1.00 92.56 91 TYR A N 1
ATOM 720 C CA . TYR A 1 91 ? -13.976 -4.797 11.422 1.00 92.56 91 TYR A CA 1
ATOM 721 C C . TYR A 1 91 ? -13.745 -6.265 11.049 1.00 92.56 91 TYR A C 1
ATOM 723 O O . TYR A 1 91 ? -14.494 -6.799 10.229 1.00 92.56 91 TYR A O 1
ATOM 731 N N . SER A 1 92 ? -12.792 -6.953 11.690 1.00 90.25 92 SER A N 1
ATOM 732 C CA . SER A 1 92 ? -12.497 -8.372 11.441 1.00 90.25 92 SER A CA 1
ATOM 733 C C . SER A 1 92 ? -13.638 -9.315 11.823 1.00 90.25 92 SER A C 1
ATOM 735 O O . SER A 1 92 ? -13.620 -10.475 11.434 1.00 90.25 92 SER A O 1
ATOM 737 N N . TYR A 1 93 ? -14.645 -8.828 12.554 1.00 90.88 93 TYR A N 1
ATOM 738 C CA . TYR A 1 93 ? -15.862 -9.589 12.833 1.00 90.88 93 TYR A CA 1
ATOM 739 C C . TYR A 1 93 ? -16.667 -9.920 11.564 1.00 90.88 93 TYR A C 1
ATOM 741 O O . TYR A 1 93 ? -17.317 -10.959 11.503 1.00 90.88 93 TYR A O 1
ATOM 749 N N . LYS A 1 94 ? -16.638 -9.043 10.550 1.00 92.50 94 LYS A N 1
ATOM 750 C CA . LYS A 1 94 ? -17.385 -9.220 9.288 1.00 92.50 94 LYS A CA 1
ATOM 751 C C . LYS A 1 94 ? -16.522 -9.199 8.036 1.00 92.50 94 LYS A C 1
ATOM 753 O O . LYS A 1 94 ? -16.987 -9.613 6.980 1.00 92.50 94 LYS A O 1
ATOM 758 N N . LEU A 1 95 ? -15.303 -8.681 8.130 1.00 89.56 95 LEU A N 1
ATOM 759 C CA . LEU A 1 95 ? -14.407 -8.545 6.994 1.00 89.56 95 LEU A CA 1
ATOM 760 C C . LEU A 1 95 ? -13.207 -9.480 7.121 1.00 89.56 95 LEU A C 1
ATOM 762 O O . LEU A 1 95 ? -12.669 -9.640 8.219 1.00 89.56 95 LEU A O 1
ATOM 766 N N . PRO A 1 96 ? -12.710 -10.026 5.997 1.00 88.12 96 PRO A N 1
ATOM 767 C CA . PRO A 1 96 ? -11.417 -10.688 5.992 1.00 88.12 96 PRO A CA 1
ATOM 768 C C . PRO A 1 96 ? -10.312 -9.697 6.380 1.00 88.12 96 PRO A C 1
ATOM 770 O O . PRO A 1 96 ? -10.428 -8.481 6.185 1.00 88.12 96 PRO A O 1
ATOM 773 N N . ARG A 1 97 ? -9.189 -10.229 6.878 1.00 81.12 97 ARG A N 1
ATOM 774 C CA . ARG A 1 97 ? -8.008 -9.445 7.291 1.00 81.12 97 ARG A CA 1
ATOM 775 C C . ARG A 1 97 ? -7.536 -8.465 6.212 1.00 81.12 97 ARG A C 1
ATOM 777 O O . ARG A 1 97 ? -7.078 -7.374 6.545 1.00 81.12 97 ARG A O 1
ATOM 784 N N . SER A 1 98 ? -7.695 -8.843 4.943 1.00 78.06 98 SER A N 1
ATOM 785 C CA . SER A 1 98 ? -7.346 -8.035 3.774 1.00 78.06 98 SER A CA 1
ATOM 786 C C . SER A 1 98 ? -8.075 -6.692 3.701 1.00 78.06 98 SER A C 1
ATOM 788 O O . SER A 1 98 ? -7.511 -5.715 3.222 1.00 78.06 98 SER A O 1
ATOM 790 N N . LEU A 1 99 ? -9.306 -6.623 4.207 1.00 83.75 99 LEU A N 1
ATOM 791 C CA . LEU A 1 99 ? -10.128 -5.413 4.186 1.00 83.75 99 LEU A CA 1
ATOM 792 C C . LEU A 1 99 ? -10.186 -4.739 5.559 1.00 83.75 99 LEU A C 1
ATOM 794 O O . LEU A 1 99 ? -10.177 -3.513 5.646 1.00 83.75 99 LEU A O 1
ATOM 798 N N . ALA A 1 100 ? -10.184 -5.518 6.643 1.00 86.75 100 ALA A N 1
ATOM 799 C CA . ALA A 1 100 ? -10.263 -4.981 8.000 1.00 86.75 100 ALA A CA 1
ATOM 800 C C . ALA A 1 100 ? -9.043 -4.119 8.371 1.00 86.75 100 ALA A C 1
ATOM 802 O O . ALA A 1 100 ? -9.194 -3.055 8.974 1.00 86.75 100 ALA A O 1
ATOM 803 N N . LEU A 1 101 ? -7.836 -4.553 7.990 1.00 84.12 101 LEU A N 1
ATOM 804 C CA . LEU A 1 101 ? -6.596 -3.848 8.315 1.00 84.12 101 LEU A CA 1
ATOM 805 C C . LEU A 1 101 ? -6.504 -2.453 7.662 1.00 84.12 101 LEU A C 1
ATOM 807 O O . LEU A 1 101 ? -6.358 -1.486 8.413 1.00 84.12 101 LEU A O 1
ATOM 811 N N . PRO A 1 102 ? -6.651 -2.286 6.329 1.00 84.06 102 PRO A N 1
ATOM 812 C CA . PRO A 1 102 ? -6.564 -0.959 5.714 1.00 84.06 102 PRO A CA 1
ATOM 813 C C . PRO A 1 102 ? -7.652 -0.003 6.213 1.00 84.06 102 PRO A C 1
ATOM 815 O O . PRO A 1 102 ? -7.383 1.176 6.437 1.00 84.06 102 PRO A O 1
ATOM 818 N N . LEU A 1 103 ? -8.862 -0.510 6.472 1.00 87.12 103 LEU A N 1
ATOM 819 C CA . LEU A 1 103 ? -9.949 0.295 7.032 1.00 87.12 103 LEU A CA 1
ATOM 820 C C . LEU A 1 103 ? -9.664 0.761 8.467 1.00 87.12 103 LEU A C 1
ATOM 822 O O . LEU A 1 103 ? -10.144 1.819 8.867 1.00 87.12 103 LEU A O 1
ATOM 826 N N . SER A 1 104 ? -8.889 0.006 9.248 1.00 86.88 104 SER A N 1
ATOM 827 C CA . SER A 1 104 ? -8.527 0.392 10.618 1.00 86.88 104 SER A CA 1
ATOM 828 C C . SER A 1 104 ? -7.466 1.500 10.691 1.00 86.88 104 SER A C 1
ATOM 830 O O . SER A 1 104 ? -7.411 2.228 11.681 1.00 86.88 104 SER A O 1
ATOM 832 N N . GLU A 1 105 ? -6.662 1.688 9.636 1.00 86.56 105 GLU A N 1
ATOM 833 C CA . GLU A 1 105 ? -5.568 2.670 9.587 1.00 86.56 105 GLU A CA 1
ATOM 834 C C . GLU A 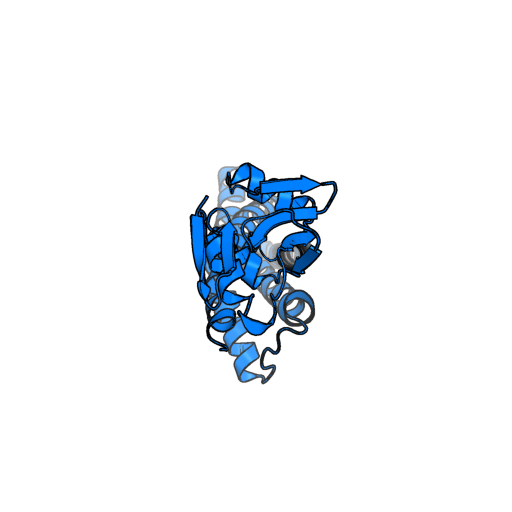1 105 ? -5.688 3.639 8.387 1.00 86.56 105 GLU A C 1
ATOM 836 O O . GLU A 1 105 ? -4.748 3.763 7.591 1.00 86.56 105 GLU A O 1
ATOM 841 N N . PRO A 1 106 ? -6.798 4.389 8.245 1.00 86.12 106 PRO A N 1
ATOM 842 C CA . PRO A 1 106 ? -7.090 5.151 7.026 1.00 86.12 106 PRO A CA 1
ATOM 843 C C . PRO A 1 106 ? -6.025 6.206 6.701 1.00 86.12 106 PRO A C 1
ATOM 845 O O . PRO A 1 106 ? -5.704 6.437 5.540 1.00 86.12 106 PRO A O 1
ATOM 848 N N . TYR A 1 107 ? -5.422 6.817 7.725 1.00 87.00 107 TYR A N 1
ATOM 849 C CA . TYR A 1 107 ? -4.347 7.795 7.543 1.00 87.00 107 TYR A CA 1
ATOM 850 C C . TYR A 1 107 ? -3.078 7.170 6.948 1.00 87.00 107 TYR A C 1
ATOM 852 O O . TYR A 1 107 ? -2.463 7.741 6.050 1.00 87.00 107 TYR A O 1
ATOM 860 N N . ARG A 1 108 ? -2.701 5.969 7.406 1.00 85.50 108 ARG A N 1
ATOM 861 C CA . ARG A 1 108 ? -1.516 5.269 6.899 1.00 85.50 108 ARG A CA 1
ATOM 862 C C . ARG A 1 108 ? -1.741 4.793 5.468 1.00 85.50 108 ARG A C 1
ATOM 864 O O . ARG A 1 108 ? -0.837 4.910 4.650 1.00 85.50 108 ARG A O 1
ATOM 871 N N . VAL A 1 109 ? -2.945 4.303 5.165 1.00 86.69 109 VAL A N 1
ATOM 872 C CA . VAL A 1 109 ? -3.345 3.948 3.797 1.00 86.69 109 VAL A CA 1
ATOM 873 C C . VAL A 1 109 ? -3.269 5.166 2.876 1.00 86.69 109 VAL A C 1
ATOM 875 O O . VAL A 1 109 ? -2.694 5.064 1.799 1.00 86.69 109 VAL A O 1
ATOM 878 N N . ALA A 1 110 ? -3.765 6.328 3.309 1.00 89.25 110 ALA A N 1
ATOM 879 C CA . ALA A 1 110 ? -3.689 7.553 2.515 1.00 89.25 110 ALA A CA 1
ATOM 880 C C . ALA A 1 110 ? -2.238 7.959 2.213 1.00 89.25 110 ALA A C 1
ATOM 882 O O . ALA A 1 110 ? -1.907 8.214 1.059 1.00 89.25 110 ALA A O 1
ATOM 883 N N . ILE A 1 111 ? -1.351 7.949 3.216 1.00 89.62 111 ILE A N 1
ATOM 884 C CA . ILE A 1 111 ? 0.084 8.208 3.007 1.00 89.62 111 ILE A CA 1
ATOM 885 C C . ILE A 1 111 ? 0.694 7.178 2.051 1.00 89.62 111 ILE A C 1
ATOM 887 O O . ILE A 1 111 ? 1.468 7.546 1.171 1.00 89.62 111 ILE A O 1
ATOM 891 N N . TYR A 1 112 ? 0.340 5.901 2.211 1.00 87.75 112 TYR A N 1
ATOM 892 C CA . TYR A 1 112 ? 0.848 4.831 1.361 1.00 87.75 112 TYR A CA 1
ATOM 893 C C . TYR A 1 112 ? 0.475 5.067 -0.109 1.00 87.75 112 TYR A C 1
ATOM 895 O O . TYR A 1 112 ? 1.334 4.995 -0.984 1.00 87.75 112 TYR A O 1
ATOM 903 N N . VAL A 1 113 ? -0.786 5.419 -0.374 1.00 89.62 113 VAL A N 1
ATOM 904 C CA . VAL A 1 113 ? -1.277 5.732 -1.722 1.00 89.62 113 VAL A CA 1
ATOM 905 C C . VAL A 1 113 ? -0.611 6.992 -2.281 1.00 89.62 113 VAL A C 1
ATOM 907 O O . VAL A 1 113 ? -0.169 6.975 -3.424 1.00 89.62 113 VAL A O 1
ATOM 910 N N . LEU A 1 114 ? -0.478 8.059 -1.486 1.00 92.69 114 LEU A N 1
ATOM 911 C CA . LEU A 1 114 ? 0.177 9.305 -1.910 1.00 92.69 114 LEU A CA 1
ATOM 912 C C . LEU A 1 114 ? 1.639 9.086 -2.315 1.00 92.69 114 LEU A C 1
ATOM 914 O O . LEU A 1 114 ? 2.061 9.564 -3.366 1.00 92.69 114 LEU A O 1
ATOM 918 N N . ILE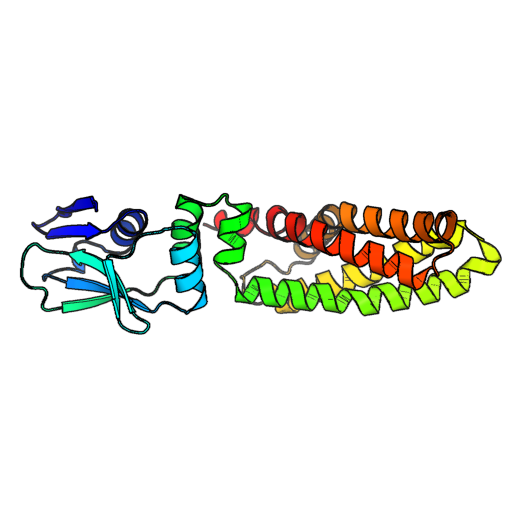 A 1 115 ? 2.397 8.330 -1.519 1.00 92.00 115 ILE A N 1
ATOM 919 C CA . ILE A 1 115 ? 3.783 7.981 -1.852 1.00 92.00 115 ILE A CA 1
ATOM 920 C C . ILE A 1 115 ? 3.823 7.096 -3.096 1.00 92.00 115 ILE A C 1
ATOM 922 O O . ILE A 1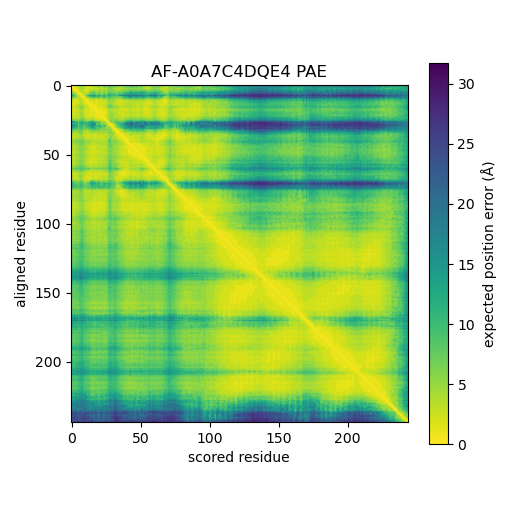 115 ? 4.581 7.383 -4.015 1.00 92.00 115 ILE A O 1
ATOM 926 N N . GLY A 1 116 ? 2.955 6.090 -3.188 1.00 90.62 116 GLY A N 1
ATOM 927 C CA . GLY A 1 116 ? 2.866 5.248 -4.377 1.00 90.62 116 GLY A CA 1
ATOM 928 C C . GLY A 1 116 ? 2.600 6.036 -5.665 1.00 90.62 116 GLY A C 1
ATOM 929 O O . GLY A 1 116 ? 3.263 5.801 -6.675 1.00 90.62 116 GLY A O 1
ATOM 930 N N . MET A 1 117 ? 1.703 7.027 -5.612 1.00 92.75 117 MET A N 1
ATOM 931 C CA . MET A 1 117 ? 1.431 7.938 -6.731 1.00 92.75 117 MET A CA 1
ATOM 932 C C . MET A 1 117 ? 2.625 8.836 -7.067 1.00 92.75 117 MET A C 1
ATOM 934 O O . MET A 1 117 ? 2.847 9.128 -8.240 1.00 92.75 117 MET A O 1
ATOM 938 N N . SER A 1 118 ? 3.429 9.240 -6.078 1.00 95.31 118 SER A N 1
ATOM 939 C CA . SER A 1 118 ? 4.655 10.012 -6.331 1.00 95.31 118 SER A CA 1
ATOM 940 C C . SER A 1 118 ? 5.701 9.234 -7.141 1.00 95.31 118 SER A C 1
ATOM 942 O O . SER A 1 118 ? 6.513 9.838 -7.838 1.00 95.31 118 SER A O 1
ATOM 944 N N . GLY A 1 119 ? 5.635 7.899 -7.133 1.00 94.62 119 GLY A N 1
ATOM 945 C CA . GLY A 1 119 ? 6.464 7.044 -7.977 1.00 94.62 119 GLY A CA 1
ATOM 946 C C . GLY A 1 119 ? 6.100 7.085 -9.465 1.00 94.62 119 GLY A C 1
ATOM 947 O O . GLY A 1 119 ? 6.955 6.772 -10.287 1.00 94.62 119 GLY A O 1
ATOM 948 N N . ILE A 1 120 ? 4.881 7.501 -9.838 1.00 95.75 120 ILE A N 1
ATOM 949 C CA . ILE A 1 120 ? 4.434 7.581 -11.243 1.00 95.75 120 ILE A CA 1
ATOM 950 C C . ILE A 1 120 ? 5.320 8.526 -12.073 1.00 95.75 120 ILE A C 1
ATOM 952 O O . ILE A 1 120 ? 5.850 8.074 -13.090 1.00 95.75 120 ILE A O 1
ATOM 956 N N . PRO A 1 121 ? 5.532 9.804 -11.687 1.00 97.44 121 PRO A N 1
ATOM 957 C CA . PRO A 1 121 ? 6.398 10.698 -12.453 1.00 97.44 121 PRO A CA 1
ATOM 958 C C . PRO A 1 121 ? 7.853 10.220 -12.489 1.00 97.44 121 PRO A C 1
ATOM 960 O O . PRO A 1 121 ? 8.484 10.333 -13.534 1.00 97.44 121 PRO A O 1
ATOM 963 N N . VAL A 1 122 ? 8.373 9.640 -11.399 1.00 97.69 122 VAL A N 1
ATOM 964 C CA . VAL A 1 122 ? 9.734 9.069 -11.364 1.00 97.69 122 VAL A CA 1
ATOM 965 C C . VAL A 1 122 ? 9.856 7.928 -12.373 1.00 97.69 122 VAL A C 1
ATOM 967 O O . VAL A 1 122 ? 10.771 7.921 -13.190 1.00 97.69 122 VAL A O 1
ATOM 970 N N . ASN A 1 123 ? 8.894 7.003 -12.360 1.00 97.94 123 ASN A N 1
ATOM 971 C CA . ASN A 1 123 ? 8.851 5.871 -13.276 1.00 97.94 123 ASN A CA 1
ATOM 972 C C . ASN A 1 123 ? 8.814 6.336 -14.733 1.00 97.94 123 ASN A C 1
ATOM 974 O O . ASN A 1 123 ? 9.660 5.938 -15.530 1.00 97.94 123 ASN A O 1
ATOM 978 N N . LEU A 1 124 ? 7.859 7.212 -15.065 1.00 97.38 124 LEU A N 1
ATOM 979 C CA . LEU A 1 124 ? 7.678 7.711 -16.423 1.00 97.38 124 LEU A CA 1
ATOM 980 C C . LEU A 1 124 ? 8.894 8.490 -16.908 1.00 97.38 124 LEU A C 1
ATOM 982 O O . LEU A 1 124 ? 9.337 8.258 -18.030 1.00 97.38 124 LEU A O 1
ATOM 986 N N . ALA A 1 125 ? 9.458 9.379 -16.089 1.00 97.88 125 ALA A N 1
ATOM 987 C CA . ALA A 1 125 ? 10.641 10.147 -16.461 1.00 97.88 125 ALA A CA 1
ATOM 988 C C . ALA A 1 125 ? 11.823 9.217 -16.764 1.00 97.88 125 ALA A C 1
ATOM 990 O O . ALA A 1 125 ? 12.411 9.292 -17.840 1.00 97.88 125 ALA A O 1
ATOM 991 N N . THR A 1 126 ? 12.131 8.278 -15.868 1.00 98.06 126 THR A N 1
ATOM 992 C CA . THR A 1 126 ? 13.236 7.337 -16.079 1.00 98.06 126 THR A CA 1
ATOM 993 C C . THR A 1 126 ? 12.984 6.412 -17.270 1.00 98.06 126 THR A C 1
ATOM 995 O O . THR A 1 126 ? 13.877 6.241 -18.097 1.00 98.06 126 THR A O 1
ATOM 998 N N . ALA A 1 127 ? 11.777 5.855 -17.411 1.00 97.56 127 ALA A N 1
ATOM 999 C CA . ALA A 1 127 ? 11.444 4.966 -18.522 1.00 97.56 127 ALA A CA 1
ATOM 1000 C C . ALA A 1 127 ? 11.510 5.688 -19.872 1.00 97.56 127 ALA A C 1
ATOM 1002 O O . ALA A 1 127 ? 12.044 5.152 -20.835 1.00 97.56 127 ALA A O 1
ATOM 1003 N N . THR A 1 128 ? 10.993 6.912 -19.969 1.00 96.88 128 THR A N 1
ATOM 1004 C CA . THR A 1 128 ? 11.006 7.674 -21.228 1.00 96.88 128 THR A CA 1
ATOM 1005 C C . THR A 1 128 ? 12.409 8.108 -21.630 1.00 96.88 128 THR A C 1
ATOM 1007 O O . THR A 1 128 ? 12.754 8.006 -22.809 1.00 96.88 128 THR A O 1
ATOM 1010 N N . LEU A 1 129 ? 13.246 8.514 -20.671 1.00 97.50 129 LEU A N 1
ATOM 1011 C CA . LEU A 1 129 ? 14.659 8.803 -20.917 1.00 97.50 129 LEU A CA 1
ATOM 1012 C C . LEU A 1 129 ? 15.412 7.547 -21.372 1.00 97.50 129 LEU A C 1
ATOM 1014 O O . LEU A 1 129 ? 16.094 7.583 -22.395 1.00 97.50 129 LEU A O 1
ATOM 1018 N N . ALA A 1 130 ? 15.236 6.423 -20.671 1.00 97.19 130 ALA A N 1
ATOM 1019 C CA . ALA A 1 130 ? 15.864 5.153 -21.030 1.00 97.19 130 ALA A CA 1
ATOM 1020 C C . ALA A 1 130 ? 15.412 4.664 -22.414 1.00 97.19 130 ALA A C 1
ATOM 1022 O O . ALA A 1 130 ? 16.240 4.278 -23.232 1.00 97.19 130 ALA A O 1
ATOM 1023 N N . HIS A 1 131 ? 14.113 4.740 -22.712 1.00 96.62 131 HIS A N 1
ATOM 1024 C CA . HIS A 1 131 ? 13.575 4.378 -24.020 1.00 96.62 131 HIS A CA 1
ATOM 1025 C C . HIS A 1 131 ? 14.189 5.245 -25.121 1.00 96.62 131 HIS A C 1
ATOM 1027 O O . HIS A 1 131 ? 14.666 4.718 -26.119 1.00 96.62 131 HIS A O 1
ATOM 1033 N N . SER A 1 132 ? 14.227 6.566 -24.931 1.00 95.06 132 SER A N 1
ATOM 1034 C CA . SER A 1 132 ? 14.769 7.497 -25.929 1.00 95.06 132 SER A CA 1
ATOM 1035 C C . SER A 1 132 ? 16.254 7.252 -26.205 1.00 95.06 132 SER A C 1
ATOM 1037 O O . SER A 1 132 ? 16.681 7.337 -27.352 1.00 95.06 132 SER A O 1
ATOM 1039 N N . ALA A 1 133 ? 17.029 6.893 -25.178 1.00 96.00 133 ALA A N 1
ATOM 1040 C CA . ALA A 1 133 ? 18.444 6.561 -25.324 1.00 96.00 133 ALA A CA 1
ATOM 1041 C C . ALA A 1 133 ? 18.681 5.204 -26.013 1.00 96.00 133 ALA A C 1
ATOM 1043 O O . ALA A 1 133 ? 19.677 5.032 -26.711 1.00 96.00 133 ALA A O 1
ATOM 1044 N N . LEU A 1 134 ? 17.782 4.233 -25.819 1.00 95.19 134 LEU A N 1
ATOM 1045 C CA . LEU A 1 134 ? 17.988 2.846 -26.243 1.00 95.19 134 LEU A CA 1
ATOM 1046 C C . LEU A 1 134 ? 17.275 2.474 -27.548 1.00 95.19 134 LEU A C 1
ATOM 1048 O O . LEU A 1 134 ? 17.704 1.531 -28.210 1.00 95.19 134 LEU A O 1
ATOM 1052 N N . ILE A 1 135 ? 16.215 3.186 -27.944 1.00 93.62 135 ILE A N 1
ATOM 1053 C CA . ILE A 1 135 ? 15.362 2.817 -29.088 1.00 93.62 135 ILE A CA 1
ATOM 1054 C C . ILE A 1 135 ? 16.138 2.732 -30.409 1.00 93.62 135 ILE A C 1
ATOM 1056 O O . ILE A 1 135 ? 15.863 1.851 -31.218 1.00 93.62 135 ILE A O 1
ATOM 1060 N N . GLY A 1 136 ? 17.150 3.584 -30.606 1.00 91.56 136 GLY A N 1
ATOM 1061 C CA . GLY A 1 136 ? 18.000 3.557 -31.801 1.00 91.56 136 GLY A CA 1
ATOM 1062 C C . GLY A 1 136 ? 18.964 2.366 -31.864 1.00 91.56 136 GLY A C 1
ATOM 1063 O O . GLY A 1 136 ? 19.361 1.970 -32.954 1.00 91.56 136 GLY A O 1
ATOM 1064 N N . LEU A 1 137 ? 19.320 1.781 -30.715 1.00 93.25 137 LEU A N 1
ATOM 1065 C CA . LEU A 1 137 ? 20.259 0.657 -30.613 1.00 93.25 137 LEU A CA 1
ATOM 1066 C C . LEU A 1 137 ? 19.540 -0.695 -30.521 1.00 93.25 137 LEU A C 1
ATOM 1068 O O . LEU A 1 137 ? 19.950 -1.669 -31.141 1.00 93.25 137 LEU A O 1
ATOM 1072 N N . LEU A 1 138 ? 18.482 -0.756 -29.714 1.00 92.06 138 LEU A N 1
ATOM 1073 C CA . LEU A 1 138 ? 17.801 -1.991 -29.321 1.00 9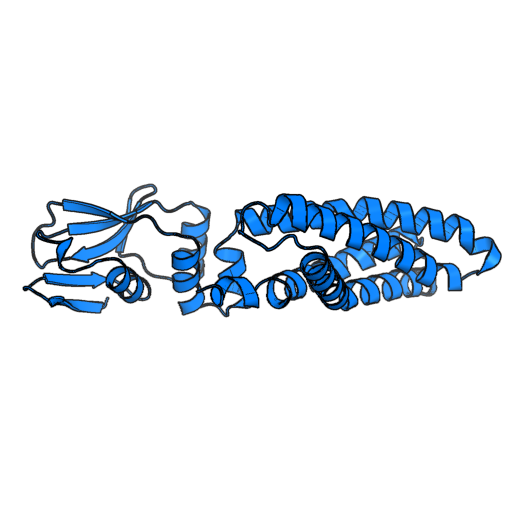2.06 138 LEU A CA 1
ATOM 1074 C C . LEU A 1 138 ? 16.457 -2.188 -30.041 1.00 92.06 138 LEU A C 1
ATOM 1076 O O . LEU A 1 138 ? 15.819 -3.238 -29.898 1.00 92.06 138 LEU A O 1
ATOM 1080 N N . GLY A 1 139 ? 16.002 -1.190 -30.805 1.00 91.94 139 GLY A N 1
ATOM 1081 C CA . GLY A 1 139 ? 14.710 -1.214 -31.479 1.00 91.94 139 GLY A CA 1
ATOM 1082 C C . GLY A 1 139 ? 13.587 -1.556 -30.501 1.00 91.94 139 GLY A C 1
ATOM 1083 O O . GLY A 1 139 ? 13.543 -1.070 -29.373 1.00 91.94 139 GLY A O 1
ATOM 1084 N N . TYR A 1 140 ? 12.700 -2.462 -30.899 1.00 87.38 140 TYR A N 1
ATOM 1085 C CA . TYR A 1 140 ? 11.550 -2.844 -30.081 1.00 87.38 140 TYR A CA 1
ATOM 1086 C C . TYR A 1 140 ? 11.919 -3.462 -28.713 1.00 87.38 140 TYR A C 1
ATOM 1088 O O . TYR A 1 140 ? 11.147 -3.359 -27.759 1.00 87.38 140 TYR A O 1
ATOM 1096 N N . THR A 1 141 ? 13.120 -4.040 -28.567 1.00 92.31 141 THR A N 1
ATOM 1097 C CA . THR A 1 141 ? 13.594 -4.562 -27.270 1.00 92.31 141 THR A CA 1
ATOM 1098 C C . THR A 1 141 ? 13.971 -3.458 -26.272 1.00 92.31 141 THR A C 1
ATOM 1100 O O . THR A 1 141 ? 14.125 -3.738 -25.084 1.00 92.31 141 THR A O 1
ATOM 1103 N N . ALA A 1 142 ? 14.026 -2.190 -26.701 1.00 93.25 142 ALA A N 1
ATOM 1104 C CA . ALA A 1 142 ? 14.194 -1.049 -25.804 1.00 93.25 142 ALA A CA 1
ATOM 1105 C C . ALA A 1 142 ? 13.020 -0.895 -24.821 1.00 93.25 142 ALA A C 1
ATOM 1107 O O . ALA A 1 142 ? 13.237 -0.464 -23.691 1.00 93.25 142 ALA A O 1
ATOM 1108 N N . ASN A 1 143 ? 11.796 -1.281 -25.205 1.00 94.19 143 ASN A N 1
ATOM 1109 C CA . ASN A 1 143 ? 10.595 -1.121 -24.377 1.00 94.19 143 ASN A CA 1
ATOM 1110 C C . ASN A 1 143 ? 10.680 -1.858 -23.028 1.00 94.19 143 ASN A C 1
ATOM 1112 O O . ASN A 1 143 ? 10.542 -1.197 -21.995 1.00 94.19 143 ASN A O 1
ATOM 1116 N N . PRO A 1 144 ? 10.923 -3.185 -22.974 1.00 96.38 144 PRO A N 1
ATOM 1117 C CA . PRO A 1 144 ? 11.019 -3.901 -21.701 1.00 96.38 144 PRO A CA 1
ATOM 1118 C C . PRO A 1 144 ? 12.196 -3.423 -20.838 1.00 96.38 144 PRO A C 1
ATOM 1120 O O . PRO A 1 144 ? 12.058 -3.338 -19.616 1.00 96.38 144 PRO A O 1
ATOM 1123 N N . VAL A 1 145 ? 13.329 -3.058 -21.450 1.00 96.56 145 VAL A N 1
ATOM 1124 C CA . VAL A 1 145 ? 14.508 -2.546 -20.728 1.00 96.56 145 VAL A CA 1
ATOM 1125 C C . VAL A 1 145 ? 14.210 -1.183 -20.104 1.00 96.56 145 VAL A C 1
ATOM 1127 O O . VAL A 1 145 ? 14.437 -0.978 -18.912 1.00 96.56 145 VAL A O 1
ATOM 1130 N N . ALA A 1 146 ? 13.629 -0.267 -20.878 1.00 96.94 146 ALA A N 1
ATOM 1131 C CA . ALA A 1 146 ? 13.242 1.057 -20.415 1.00 96.94 146 ALA A CA 1
ATOM 1132 C C . ALA A 1 146 ? 12.145 1.006 -19.343 1.00 96.94 146 ALA A C 1
ATOM 1134 O O . ALA A 1 146 ? 12.231 1.703 -18.332 1.00 96.94 146 ALA A O 1
ATOM 1135 N N . SER A 1 147 ? 11.142 0.143 -19.530 1.00 97.00 147 SER A N 1
ATOM 1136 C CA . SER A 1 147 ? 10.087 -0.104 -18.542 1.00 97.00 147 SER A CA 1
ATOM 1137 C C . SER A 1 147 ? 10.668 -0.616 -17.221 1.00 97.00 147 SER A C 1
ATOM 1139 O O . SER A 1 147 ? 10.316 -0.117 -16.153 1.00 97.00 147 SER A O 1
ATOM 1141 N N . THR A 1 148 ? 11.632 -1.541 -17.289 1.00 97.44 148 THR A N 1
ATOM 1142 C CA . THR A 1 148 ? 12.335 -2.066 -16.108 1.00 97.44 148 THR A CA 1
ATOM 1143 C C . THR A 1 148 ? 13.149 -0.979 -15.406 1.00 97.44 148 THR A C 1
ATOM 1145 O O . THR A 1 148 ? 13.063 -0.854 -14.189 1.00 97.44 148 THR A O 1
ATOM 1148 N N . ALA A 1 149 ? 13.870 -0.131 -16.146 1.00 97.56 149 ALA A N 1
ATOM 1149 C CA . ALA A 1 149 ? 14.608 0.990 -15.560 1.00 97.56 149 ALA A CA 1
ATOM 1150 C C . ALA A 1 149 ? 13.683 1.975 -14.818 1.00 97.56 149 ALA A C 1
ATOM 1152 O O . ALA A 1 149 ? 13.991 2.400 -13.702 1.00 97.56 149 ALA A O 1
ATOM 1153 N N . GLY A 1 150 ? 12.527 2.307 -15.406 1.00 97.69 150 GLY A N 1
ATOM 1154 C CA . GLY A 1 150 ? 11.510 3.133 -14.750 1.00 97.69 150 GLY A CA 1
ATOM 1155 C C . GLY A 1 150 ? 10.922 2.480 -13.502 1.00 97.69 150 GLY A C 1
ATOM 1156 O O . GLY A 1 150 ? 10.784 3.134 -12.464 1.00 97.69 150 GLY A O 1
ATOM 1157 N N . PHE A 1 151 ? 10.627 1.181 -13.578 1.00 96.69 151 PHE A N 1
ATOM 1158 C CA . PHE A 1 151 ? 10.164 0.396 -12.439 1.00 96.69 151 PHE A CA 1
ATOM 1159 C C . PHE A 1 151 ? 11.156 0.462 -11.274 1.00 96.69 151 PHE A C 1
ATOM 1161 O O . PHE A 1 151 ? 10.765 0.922 -10.201 1.00 96.69 151 PHE A O 1
ATOM 1168 N N . GLU A 1 152 ? 12.424 0.108 -11.491 1.00 97.62 152 GLU A N 1
ATOM 1169 C CA . GLU A 1 152 ? 13.461 0.093 -10.449 1.00 97.62 152 GLU A CA 1
ATOM 1170 C C . GLU A 1 152 ? 13.627 1.466 -9.782 1.00 97.62 152 GLU A C 1
ATOM 1172 O O . GLU A 1 152 ? 13.569 1.581 -8.555 1.00 97.62 152 GLU A O 1
ATOM 1177 N N . ALA A 1 153 ? 13.724 2.540 -10.575 1.00 97.50 153 ALA A N 1
ATOM 1178 C CA . ALA A 1 153 ? 13.835 3.898 -10.042 1.00 97.50 153 ALA A CA 1
ATOM 1179 C C . ALA A 1 153 ? 12.635 4.274 -9.155 1.00 97.50 153 ALA A C 1
ATOM 1181 O O . ALA A 1 153 ? 12.797 4.824 -8.061 1.00 97.50 153 ALA A O 1
ATOM 1182 N N . SER A 1 154 ? 11.420 3.939 -9.595 1.00 96.56 154 SER A N 1
ATOM 1183 C CA . SER A 1 154 ? 10.203 4.225 -8.833 1.00 96.56 154 SER A CA 1
ATOM 1184 C C . SER A 1 154 ? 10.052 3.364 -7.578 1.00 96.56 154 SER A C 1
ATOM 1186 O O . SER A 1 154 ? 9.621 3.872 -6.545 1.00 96.56 154 SER A O 1
ATOM 1188 N N . VAL A 1 155 ? 10.447 2.089 -7.625 1.00 93.94 155 VAL A N 1
ATOM 1189 C CA . VAL A 1 155 ? 10.393 1.168 -6.483 1.00 93.94 155 VAL A CA 1
ATOM 1190 C C . VAL A 1 155 ? 11.373 1.593 -5.403 1.00 93.94 155 VAL A C 1
ATOM 1192 O O . VAL A 1 155 ? 10.991 1.656 -4.235 1.00 93.94 155 VAL A O 1
ATOM 1195 N N . LEU A 1 156 ? 12.603 1.953 -5.770 1.00 96.06 156 LEU A N 1
ATOM 1196 C CA . LEU A 1 156 ? 13.596 2.450 -4.819 1.00 96.06 156 LEU A CA 1
ATOM 1197 C C . LEU A 1 156 ? 13.154 3.771 -4.178 1.00 96.06 156 LEU A C 1
ATOM 1199 O O . LEU A 1 156 ? 13.252 3.926 -2.956 1.00 96.06 156 LEU A O 1
ATOM 1203 N N . SER A 1 157 ? 12.607 4.695 -4.974 1.00 96.31 157 SER A N 1
ATOM 1204 C CA . SER A 1 157 ? 12.054 5.960 -4.474 1.00 96.31 157 SER A CA 1
ATOM 1205 C C . SER A 1 157 ? 10.896 5.723 -3.495 1.00 96.31 157 SER A C 1
ATOM 1207 O O . SER A 1 157 ? 10.931 6.187 -2.352 1.00 96.31 157 SER A O 1
ATOM 1209 N N . ASN A 1 158 ? 9.913 4.905 -3.886 1.00 93.62 158 ASN A N 1
ATOM 1210 C CA . ASN A 1 158 ? 8.757 4.580 -3.052 1.00 93.62 158 ASN A CA 1
ATOM 1211 C C . ASN A 1 158 ? 9.159 3.850 -1.767 1.00 93.62 158 ASN A C 1
ATOM 1213 O O . ASN A 1 158 ? 8.677 4.200 -0.691 1.00 93.62 158 ASN A O 1
ATOM 1217 N N . PHE A 1 159 ? 10.059 2.866 -1.847 1.00 92.94 159 PHE A N 1
ATOM 1218 C CA . PHE A 1 159 ? 10.576 2.160 -0.675 1.00 92.94 159 PHE A CA 1
ATOM 1219 C C . PHE A 1 159 ? 11.211 3.131 0.320 1.00 92.94 159 PHE A C 1
ATOM 1221 O O . PHE A 1 159 ? 10.895 3.103 1.512 1.00 92.94 159 PHE A O 1
ATOM 1228 N N . THR A 1 160 ? 12.061 4.028 -0.182 1.00 94.06 160 THR A N 1
ATOM 1229 C CA . THR A 1 160 ? 12.752 5.031 0.631 1.00 94.06 160 THR A CA 1
ATOM 1230 C C . THR A 1 160 ? 11.748 5.943 1.334 1.00 94.06 160 THR A C 1
ATOM 1232 O O . THR A 1 160 ? 11.817 6.132 2.550 1.00 94.06 160 THR A O 1
ATOM 1235 N N . LEU A 1 161 ? 10.748 6.449 0.608 1.00 94.19 161 LEU A N 1
ATOM 1236 C CA . LEU A 1 161 ? 9.686 7.276 1.182 1.00 94.19 161 LEU A CA 1
ATOM 1237 C C . LEU A 1 161 ? 8.819 6.501 2.186 1.00 94.19 161 LEU A C 1
ATOM 1239 O O . LEU A 1 161 ? 8.442 7.048 3.224 1.00 94.19 161 LEU A O 1
ATOM 1243 N N . HIS A 1 162 ? 8.527 5.222 1.947 1.00 90.19 162 HIS A N 1
ATOM 1244 C CA . HIS A 1 162 ? 7.785 4.398 2.899 1.00 90.19 162 HIS A CA 1
ATOM 1245 C C . HIS A 1 162 ? 8.561 4.172 4.204 1.00 90.19 162 HIS A C 1
ATOM 1247 O O . HIS A 1 162 ? 7.982 4.335 5.281 1.00 90.19 162 HIS A O 1
ATOM 1253 N N . GLU A 1 163 ? 9.858 3.861 4.138 1.00 89.00 163 GLU A N 1
ATOM 1254 C CA . GLU A 1 163 ? 10.723 3.700 5.318 1.00 89.00 163 GLU A CA 1
ATOM 1255 C C . GLU A 1 163 ? 10.873 5.005 6.118 1.00 89.00 163 GLU A C 1
ATOM 1257 O O . GLU A 1 163 ? 10.857 5.000 7.356 1.00 89.00 163 GLU A O 1
ATOM 1262 N N . LEU A 1 164 ? 10.999 6.141 5.425 1.00 90.12 164 LEU A N 1
ATOM 1263 C CA . LEU A 1 164 ? 11.238 7.440 6.056 1.00 90.12 164 LEU A CA 1
ATOM 1264 C C . LEU A 1 164 ? 9.966 8.128 6.556 1.00 90.12 164 LEU A C 1
ATOM 1266 O O . LEU A 1 164 ? 10.035 8.832 7.565 1.00 90.12 164 LEU A O 1
ATOM 1270 N N . LEU A 1 165 ? 8.826 7.933 5.886 1.00 89.50 165 LEU A N 1
ATOM 1271 C CA . LEU A 1 165 ? 7.576 8.647 6.166 1.00 89.50 165 LEU A CA 1
ATOM 1272 C C . LEU A 1 165 ? 6.448 7.711 6.613 1.00 89.50 165 LEU A C 1
ATOM 1274 O O . LEU A 1 165 ? 5.924 7.881 7.710 1.00 89.50 165 LEU A O 1
ATOM 1278 N N . THR A 1 166 ? 6.072 6.709 5.807 1.00 83.38 166 THR A N 1
ATOM 1279 C CA . THR A 1 166 ? 4.876 5.873 6.084 1.00 83.38 166 THR A CA 1
ATOM 1280 C C . THR A 1 166 ? 5.012 5.033 7.349 1.00 83.38 166 THR A C 1
ATOM 1282 O O . THR A 1 166 ? 4.053 4.860 8.105 1.00 83.38 166 THR A O 1
ATOM 1285 N N . PHE A 1 167 ? 6.206 4.494 7.578 1.00 80.69 167 PHE A N 1
ATOM 1286 C CA . PHE A 1 167 ? 6.517 3.648 8.726 1.00 80.69 167 PHE A CA 1
ATOM 1287 C C . PHE A 1 167 ? 7.443 4.349 9.724 1.00 80.69 167 PHE A C 1
ATOM 1289 O O . PHE A 1 167 ? 8.077 3.720 10.573 1.00 80.69 167 PHE A O 1
ATOM 1296 N N . ARG A 1 168 ? 7.496 5.685 9.678 1.00 82.56 168 ARG A N 1
ATOM 1297 C CA . ARG A 1 168 ? 8.159 6.471 10.717 1.00 82.56 168 ARG A CA 1
ATOM 1298 C C . ARG A 1 168 ? 7.425 6.284 12.047 1.00 82.56 168 ARG A C 1
ATOM 1300 O O . ARG A 1 168 ? 6.206 6.394 12.112 1.00 82.56 168 ARG A O 1
ATOM 1307 N N . GLY A 1 169 ? 8.173 6.011 13.114 1.00 75.69 169 GLY A N 1
ATOM 1308 C CA . GLY A 1 169 ? 7.618 5.902 14.469 1.00 75.69 169 GLY A CA 1
ATOM 1309 C C . GLY A 1 169 ? 6.959 4.561 14.806 1.00 75.69 169 GLY A C 1
ATOM 1310 O O . GLY A 1 169 ? 6.365 4.437 15.869 1.00 75.69 169 GLY A O 1
ATOM 1311 N N . THR A 1 170 ? 7.078 3.536 13.956 1.00 75.25 170 THR A N 1
ATOM 1312 C CA . THR A 1 170 ? 6.530 2.195 14.237 1.00 75.25 170 THR A CA 1
ATOM 1313 C C . THR A 1 170 ? 7.495 1.280 14.998 1.00 75.25 170 THR A C 1
ATOM 1315 O O . THR A 1 170 ? 7.257 0.080 15.057 1.00 75.25 170 THR A O 1
ATOM 1318 N N . GLY A 1 171 ? 8.613 1.809 15.509 1.00 77.69 171 GLY A N 1
ATOM 1319 C CA . GLY A 1 171 ? 9.629 1.021 16.220 1.00 77.69 171 GLY A CA 1
ATOM 1320 C C . GLY A 1 171 ? 10.377 0.001 15.352 1.00 77.69 171 GLY A C 1
ATOM 1321 O O . GLY A 1 171 ? 10.998 -0.908 15.889 1.00 77.69 171 GLY A O 1
ATOM 1322 N N . LEU A 1 172 ? 10.314 0.120 14.018 1.00 81.81 172 LEU A N 1
ATOM 1323 C CA . LEU A 1 172 ? 11.023 -0.797 13.124 1.00 81.81 172 LEU A CA 1
ATOM 1324 C C . LEU A 1 172 ? 12.535 -0.673 13.305 1.00 81.81 172 LEU A C 1
ATOM 1326 O O . LEU A 1 172 ? 13.082 0.430 13.293 1.00 81.81 172 LEU A O 1
ATOM 1330 N N . GLU A 1 173 ? 13.203 -1.819 13.382 1.00 85.75 173 GLU A N 1
ATOM 1331 C CA . GLU A 1 173 ? 14.657 -1.893 13.417 1.00 85.75 173 GLU A CA 1
ATOM 1332 C C . GLU A 1 173 ? 15.253 -1.344 12.109 1.00 85.75 173 GLU A C 1
ATOM 1334 O O . GLU A 1 173 ? 14.896 -1.773 11.000 1.00 85.75 173 GLU A O 1
ATOM 1339 N N . ARG A 1 174 ? 16.164 -0.374 12.246 1.00 86.06 174 ARG A N 1
ATOM 1340 C CA . ARG A 1 174 ? 16.809 0.342 11.130 1.00 86.06 174 ARG A CA 1
ATOM 1341 C C . ARG A 1 174 ? 18.245 -0.108 10.862 1.00 86.06 174 ARG A C 1
ATOM 1343 O O . ARG A 1 174 ? 18.959 0.551 10.116 1.00 86.06 174 ARG A O 1
ATOM 1350 N N . ALA A 1 175 ? 18.658 -1.238 11.434 1.00 91.06 175 ALA A N 1
ATOM 1351 C CA . ALA A 1 175 ? 19.911 -1.880 11.063 1.00 91.06 175 ALA A CA 1
ATOM 1352 C C . ALA A 1 175 ? 19.908 -2.216 9.562 1.00 91.06 175 ALA A C 1
ATOM 1354 O O . ALA A 1 175 ? 18.892 -2.668 9.024 1.00 91.06 175 ALA A O 1
ATOM 1355 N N . PHE A 1 176 ? 21.052 -2.035 8.897 1.00 90.12 176 PHE A N 1
ATOM 1356 C CA . PHE A 1 176 ? 21.190 -2.203 7.445 1.00 90.12 176 PHE A CA 1
ATOM 1357 C C . PHE A 1 176 ? 20.602 -3.530 6.940 1.00 90.12 176 PHE A C 1
ATOM 1359 O O . PHE A 1 176 ? 19.806 -3.546 6.003 1.00 90.12 176 PHE A O 1
ATOM 1366 N N . ARG A 1 177 ? 20.897 -4.639 7.632 1.00 91.88 177 ARG A N 1
ATOM 1367 C CA . ARG A 1 177 ? 20.390 -5.976 7.286 1.00 91.88 177 ARG A CA 1
ATOM 1368 C C . ARG A 1 177 ? 18.859 -6.047 7.262 1.00 91.88 177 ARG A C 1
ATOM 1370 O O . ARG A 1 177 ? 18.295 -6.687 6.382 1.00 91.88 177 ARG A O 1
ATOM 1377 N N . LYS A 1 178 ? 18.179 -5.384 8.202 1.00 89.44 178 LYS A N 1
ATOM 1378 C CA . LYS A 1 178 ? 16.711 -5.374 8.293 1.00 89.44 178 LYS A CA 1
ATOM 1379 C C . LYS A 1 178 ? 16.069 -4.472 7.251 1.00 89.44 178 LYS A C 1
ATOM 1381 O O . LYS A 1 178 ? 15.006 -4.812 6.737 1.00 89.44 178 LYS A O 1
ATOM 1386 N N . VAL A 1 179 ? 16.712 -3.353 6.923 1.00 90.94 179 VAL A N 1
ATOM 1387 C CA . VAL A 1 179 ? 16.286 -2.492 5.811 1.00 90.94 179 VAL A CA 1
ATOM 1388 C C . VAL A 1 179 ? 16.401 -3.259 4.494 1.00 90.94 179 VAL A C 1
ATOM 1390 O O . VAL A 1 179 ? 15.436 -3.300 3.738 1.00 90.94 179 VAL A O 1
ATOM 1393 N N . LEU A 1 180 ? 17.521 -3.949 4.261 1.00 92.94 180 LEU A N 1
ATOM 1394 C CA . LEU A 1 180 ? 17.724 -4.768 3.065 1.00 92.94 180 LEU A CA 1
ATOM 1395 C C . LEU A 1 180 ? 16.719 -5.928 2.977 1.00 92.94 180 LEU A C 1
ATOM 1397 O O . LEU A 1 180 ? 16.146 -6.169 1.920 1.00 92.94 180 LEU A O 1
ATOM 1401 N N . GLU A 1 181 ? 16.432 -6.604 4.093 1.00 89.94 181 GLU A N 1
ATOM 1402 C CA . GLU A 1 181 ? 15.394 -7.642 4.156 1.00 89.94 181 GLU A CA 1
ATOM 1403 C C . GLU A 1 181 ? 14.018 -7.092 3.732 1.00 89.94 181 GLU A C 1
ATOM 1405 O O . GLU A 1 181 ? 13.296 -7.729 2.960 1.00 89.94 181 GLU A O 1
ATOM 1410 N N . ARG A 1 182 ? 13.653 -5.889 4.196 1.00 89.00 182 ARG A N 1
ATOM 1411 C CA . ARG A 1 182 ? 12.408 -5.218 3.789 1.00 89.00 182 ARG A CA 1
ATOM 1412 C C . ARG A 1 182 ? 12.441 -4.768 2.331 1.00 89.00 182 ARG A C 1
ATOM 1414 O O . ARG A 1 182 ? 11.414 -4.881 1.667 1.00 89.00 182 ARG A O 1
ATOM 1421 N N . LEU A 1 183 ? 13.590 -4.318 1.826 1.00 91.38 183 LEU A N 1
ATOM 1422 C CA . LEU A 1 183 ? 13.774 -3.939 0.424 1.00 91.38 183 LEU A CA 1
ATOM 1423 C C . LEU A 1 183 ? 13.509 -5.127 -0.501 1.00 91.38 183 LEU A C 1
ATOM 1425 O O . LEU A 1 183 ? 12.729 -5.006 -1.443 1.00 91.38 183 LEU A O 1
ATOM 1429 N N . VAL A 1 184 ? 14.090 -6.291 -0.200 1.00 91.94 184 VAL A N 1
ATOM 1430 C CA . VAL A 1 184 ? 13.872 -7.523 -0.973 1.00 91.94 184 VAL A CA 1
ATOM 1431 C C . VAL A 1 184 ? 12.404 -7.942 -0.918 1.00 91.94 184 VAL A C 1
ATOM 1433 O O . VAL A 1 184 ? 11.802 -8.200 -1.958 1.00 91.94 184 VAL A O 1
ATOM 1436 N N . LYS A 1 185 ? 11.779 -7.938 0.269 1.00 88.06 185 LYS A N 1
ATOM 1437 C CA . LYS A 1 185 ? 10.338 -8.225 0.398 1.00 88.06 185 LYS A CA 1
ATOM 1438 C C . LYS A 1 185 ? 9.485 -7.252 -0.424 1.00 88.06 185 LYS A C 1
ATOM 1440 O O . LYS A 1 185 ? 8.499 -7.673 -1.023 1.00 88.06 185 LYS A O 1
ATOM 1445 N N . TYR A 1 186 ? 9.863 -5.974 -0.476 1.00 87.62 186 TYR A N 1
ATOM 1446 C CA . TYR A 1 186 ? 9.160 -4.968 -1.267 1.00 87.62 186 TYR A CA 1
ATOM 1447 C C . TYR A 1 186 ? 9.306 -5.190 -2.779 1.00 87.62 186 TYR A C 1
ATOM 1449 O O . TYR A 1 186 ? 8.314 -5.060 -3.495 1.00 87.62 186 TYR A O 1
ATOM 1457 N N . HIS A 1 187 ? 10.482 -5.607 -3.259 1.00 91.19 187 HIS A N 1
ATOM 1458 C CA . HIS A 1 187 ? 10.681 -5.993 -4.663 1.00 91.19 187 HIS A CA 1
ATOM 1459 C C . HIS A 1 187 ? 9.848 -7.221 -5.030 1.00 91.19 187 HIS A C 1
ATOM 1461 O O . HIS A 1 187 ? 9.131 -7.197 -6.027 1.00 91.19 187 HIS A O 1
ATOM 1467 N N . VAL A 1 188 ? 9.863 -8.260 -4.188 1.00 89.00 188 VAL A N 1
ATOM 1468 C CA . VAL A 1 188 ? 9.056 -9.473 -4.399 1.00 89.00 188 VAL A CA 1
ATOM 1469 C C . VAL A 1 188 ? 7.565 -9.137 -4.448 1.00 89.00 188 VAL A C 1
ATOM 1471 O O . VAL A 1 188 ? 6.862 -9.600 -5.342 1.00 89.00 188 VAL A O 1
ATOM 1474 N N . ALA A 1 189 ? 7.080 -8.287 -3.539 1.00 84.88 189 ALA A N 1
ATOM 1475 C CA . ALA A 1 189 ? 5.691 -7.830 -3.564 1.00 84.88 189 ALA A CA 1
ATOM 1476 C C . ALA A 1 189 ? 5.359 -7.013 -4.828 1.00 84.88 189 ALA A C 1
ATOM 1478 O O . ALA A 1 189 ? 4.254 -7.125 -5.355 1.00 84.88 189 ALA A O 1
ATOM 1479 N N . SER A 1 190 ? 6.331 -6.253 -5.342 1.00 89.88 190 SER A N 1
ATOM 1480 C CA . SER A 1 190 ? 6.179 -5.394 -6.521 1.00 89.88 190 SER A CA 1
ATOM 1481 C C . SER A 1 190 ? 6.381 -6.119 -7.859 1.00 89.88 190 SER A C 1
ATOM 1483 O O . SER A 1 190 ? 6.135 -5.520 -8.905 1.00 89.88 190 SER A O 1
ATOM 1485 N N . ALA A 1 191 ? 6.766 -7.400 -7.864 1.00 90.88 191 ALA A N 1
ATOM 1486 C CA . ALA A 1 191 ? 7.063 -8.161 -9.084 1.00 90.88 191 ALA A CA 1
ATOM 1487 C C . ALA A 1 191 ? 5.878 -8.232 -10.063 1.00 90.88 191 ALA A C 1
ATOM 1489 O O . ALA A 1 191 ? 6.046 -8.130 -11.277 1.00 90.88 191 ALA A O 1
ATOM 1490 N N . THR A 1 192 ? 4.655 -8.337 -9.543 1.00 88.69 192 THR A N 1
ATOM 1491 C CA . THR A 1 192 ? 3.427 -8.299 -10.356 1.00 88.69 192 THR A CA 1
ATOM 1492 C C . THR A 1 192 ? 3.217 -6.940 -11.025 1.00 88.69 192 THR A C 1
ATOM 1494 O O . THR A 1 192 ? 2.717 -6.866 -12.147 1.00 88.69 192 THR A O 1
ATOM 1497 N N . SER A 1 193 ? 3.656 -5.864 -10.369 1.00 92.38 193 SER A N 1
ATOM 1498 C CA . SER A 1 193 ? 3.590 -4.507 -10.915 1.00 92.38 193 SER A CA 1
ATOM 1499 C C . SER A 1 193 ? 4.593 -4.328 -12.039 1.00 92.38 193 SER A C 1
ATOM 1501 O O . SER A 1 193 ? 4.235 -3.793 -13.085 1.00 92.38 193 SER A O 1
ATOM 1503 N N . TRP A 1 194 ? 5.819 -4.819 -11.850 1.00 95.25 194 TRP A N 1
ATOM 1504 C CA . TRP A 1 194 ? 6.834 -4.850 -12.900 1.00 95.25 194 TRP A CA 1
ATOM 1505 C C . TRP A 1 194 ? 6.330 -5.597 -14.133 1.00 95.25 194 TRP A C 1
ATOM 1507 O O . TRP A 1 194 ? 6.346 -5.048 -15.232 1.00 95.25 194 TRP A O 1
ATOM 1517 N N . LEU A 1 195 ? 5.788 -6.803 -13.936 1.00 95.56 195 LEU A N 1
ATOM 1518 C CA . LEU A 1 195 ? 5.263 -7.613 -15.030 1.00 95.56 195 LEU A CA 1
ATOM 1519 C C . LEU A 1 195 ? 4.168 -6.868 -15.803 1.00 95.56 195 LEU A C 1
ATOM 1521 O O . LEU A 1 195 ? 4.211 -6.812 -17.029 1.00 95.56 195 LEU A O 1
ATOM 1525 N N . SER A 1 196 ? 3.217 -6.244 -15.104 1.00 95.31 196 SER A N 1
ATOM 1526 C CA . SER A 1 196 ? 2.165 -5.461 -15.761 1.00 95.31 196 SER A CA 1
ATOM 1527 C C . SER A 1 196 ? 2.712 -4.271 -16.558 1.00 95.31 196 SER A C 1
ATOM 1529 O O . SER A 1 196 ? 2.223 -3.997 -17.652 1.00 95.31 196 SER A O 1
ATOM 1531 N N . GLN A 1 197 ? 3.754 -3.600 -16.060 1.00 96.19 197 GLN A N 1
ATOM 1532 C CA . GLN A 1 197 ? 4.383 -2.473 -16.746 1.00 96.19 197 GLN A CA 1
ATOM 1533 C C . GLN A 1 197 ? 5.078 -2.922 -18.023 1.00 96.19 197 GLN A C 1
ATOM 1535 O O . GLN A 1 197 ? 4.771 -2.400 -19.093 1.00 96.19 197 GLN A O 1
ATOM 1540 N N . VAL A 1 198 ? 5.934 -3.941 -17.929 1.00 96.56 198 VAL A N 1
ATOM 1541 C CA . VAL A 1 198 ? 6.662 -4.487 -19.078 1.00 96.56 198 VAL A CA 1
ATOM 1542 C C . VAL A 1 198 ? 5.695 -4.997 -20.143 1.00 96.56 198 VAL A C 1
ATOM 1544 O O . VAL A 1 198 ? 5.863 -4.684 -21.324 1.00 96.56 198 VAL A O 1
ATOM 1547 N N . LEU A 1 199 ? 4.658 -5.739 -19.740 1.00 96.75 199 LEU A N 1
ATOM 1548 C CA . LEU A 1 199 ? 3.659 -6.270 -20.667 1.00 96.75 199 LEU A CA 1
ATOM 1549 C C . LEU A 1 199 ? 2.912 -5.151 -21.393 1.00 96.75 199 LEU A C 1
ATOM 1551 O O . LEU A 1 199 ? 2.845 -5.178 -22.619 1.00 96.75 199 LEU A O 1
ATOM 1555 N N . MET A 1 200 ? 2.390 -4.153 -20.677 1.00 96.75 200 MET A N 1
ATOM 1556 C CA . MET A 1 200 ? 1.613 -3.075 -21.301 1.00 96.75 200 MET A CA 1
ATOM 1557 C C . MET A 1 200 ? 2.489 -2.170 -22.171 1.00 96.75 200 MET A C 1
ATOM 1559 O O . MET A 1 200 ? 2.117 -1.879 -23.308 1.00 96.75 200 MET A O 1
ATOM 1563 N N . ALA A 1 201 ? 3.679 -1.796 -21.690 1.00 95.38 201 ALA A N 1
ATOM 1564 C CA . ALA A 1 201 ? 4.642 -0.970 -22.420 1.00 95.38 201 ALA A CA 1
ATOM 1565 C C . ALA A 1 201 ? 5.193 -1.644 -23.684 1.00 95.38 201 ALA A C 1
ATOM 1567 O O . ALA A 1 201 ? 5.692 -0.972 -24.585 1.00 95.38 201 ALA A O 1
ATOM 1568 N N . THR A 1 202 ? 5.085 -2.969 -23.775 1.00 94.62 202 THR A N 1
ATOM 1569 C CA . THR A 1 202 ? 5.483 -3.735 -24.957 1.00 94.62 202 THR A CA 1
ATOM 1570 C C . THR A 1 202 ? 4.274 -3.987 -25.862 1.00 94.62 202 THR A C 1
ATOM 1572 O O . THR A 1 202 ? 4.259 -3.560 -27.018 1.00 94.62 202 THR A O 1
ATOM 1575 N N . ALA A 1 203 ? 3.210 -4.598 -25.341 1.00 96.06 203 ALA A N 1
ATOM 1576 C CA . ALA A 1 203 ? 2.064 -5.041 -26.131 1.00 96.06 203 ALA A CA 1
ATOM 1577 C C . ALA A 1 203 ? 1.252 -3.886 -26.739 1.00 96.06 203 ALA A C 1
ATOM 1579 O O . ALA A 1 203 ? 0.898 -3.947 -27.918 1.00 96.06 203 ALA A O 1
ATOM 1580 N N . LEU A 1 204 ? 0.974 -2.818 -25.980 1.00 96.38 204 LEU A N 1
ATOM 1581 C CA . LEU A 1 204 ? 0.117 -1.730 -26.468 1.00 96.38 204 LEU A CA 1
ATOM 1582 C C . LEU A 1 204 ? 0.757 -0.952 -27.632 1.00 96.38 204 LEU A C 1
ATOM 1584 O O . LEU A 1 204 ? 0.049 -0.691 -28.609 1.00 96.38 204 LEU A O 1
ATOM 1588 N N . PRO A 1 205 ? 2.070 -0.638 -27.628 1.00 94.38 205 PRO A N 1
ATOM 1589 C CA . PRO A 1 205 ? 2.713 -0.051 -28.802 1.00 94.38 205 PRO A CA 1
ATOM 1590 C C . PRO A 1 205 ? 2.725 -0.969 -30.029 1.00 94.38 205 PRO A C 1
ATOM 1592 O O . PRO A 1 205 ? 2.608 -0.482 -31.152 1.00 94.38 205 PRO A O 1
ATOM 1595 N N . ALA A 1 206 ? 2.822 -2.292 -29.848 1.00 92.25 206 ALA A N 1
ATOM 1596 C CA . ALA A 1 206 ? 2.792 -3.226 -30.976 1.00 92.25 206 ALA A CA 1
ATOM 1597 C C . ALA A 1 206 ? 1.407 -3.326 -31.623 1.00 92.25 206 ALA A C 1
ATOM 1599 O O . ALA A 1 206 ? 1.302 -3.206 -32.848 1.00 92.25 206 ALA A O 1
ATOM 1600 N N . VAL A 1 207 ? 0.369 -3.529 -30.805 1.00 95.81 207 VAL A N 1
ATOM 1601 C CA . VAL A 1 207 ? -0.994 -3.835 -31.265 1.00 95.81 207 VAL A CA 1
ATOM 1602 C C . VAL A 1 207 ? -1.772 -2.569 -31.619 1.00 95.81 207 VAL A C 1
ATOM 1604 O O . VAL A 1 207 ? -2.422 -2.522 -32.657 1.00 95.81 207 VAL A O 1
ATOM 1607 N N . LEU A 1 208 ? -1.692 -1.532 -30.781 1.00 94.75 208 LEU A N 1
ATOM 1608 C CA . LEU A 1 208 ? -2.518 -0.323 -30.898 1.00 94.75 208 LEU A CA 1
ATOM 1609 C C . LEU A 1 208 ? -1.747 0.894 -31.422 1.00 94.75 208 LEU A C 1
ATOM 1611 O O . LEU A 1 208 ? -2.314 1.980 -31.494 1.00 94.75 208 LEU A O 1
ATOM 1615 N N . LYS A 1 209 ? -0.450 0.744 -31.736 1.00 93.81 209 LYS A N 1
ATOM 1616 C CA . LYS A 1 209 ? 0.454 1.856 -32.101 1.00 93.81 209 LYS A CA 1
ATOM 1617 C C . LYS A 1 209 ? 0.458 2.993 -31.069 1.00 93.81 209 LYS A C 1
ATOM 1619 O O . LYS A 1 209 ? 0.728 4.147 -31.391 1.00 93.81 209 LYS A O 1
ATOM 1624 N N . MET A 1 210 ? 0.173 2.651 -29.813 1.00 94.62 210 MET A N 1
ATOM 1625 C CA . MET A 1 210 ? 0.188 3.584 -28.693 1.00 94.62 210 MET A CA 1
ATOM 1626 C C . MET A 1 210 ? 1.625 4.065 -28.426 1.00 94.62 210 MET A C 1
ATOM 1628 O O . MET A 1 210 ? 2.546 3.246 -28.466 1.00 94.62 210 MET A O 1
ATOM 1632 N N . PRO A 1 211 ? 1.856 5.354 -28.112 1.00 94.81 211 PRO A N 1
ATOM 1633 C CA . PRO A 1 211 ? 3.190 5.804 -27.736 1.00 94.81 211 PRO A CA 1
ATOM 1634 C C . PRO A 1 211 ? 3.643 5.129 -26.433 1.00 94.81 211 PRO A C 1
ATOM 1636 O O . PRO A 1 211 ? 2.849 4.948 -25.506 1.00 94.81 211 PRO A O 1
ATOM 1639 N N . PHE A 1 212 ? 4.935 4.794 -26.351 1.00 94.81 212 PHE A N 1
ATOM 1640 C CA . PHE A 1 212 ? 5.530 4.050 -25.232 1.00 94.81 212 PHE A CA 1
ATOM 1641 C C . PHE A 1 212 ? 5.167 4.630 -23.857 1.00 94.81 212 PHE A C 1
ATOM 1643 O O . PHE A 1 212 ? 4.768 3.888 -22.966 1.00 94.81 212 PHE A O 1
ATOM 1650 N N . TRP A 1 213 ? 5.243 5.954 -23.687 1.00 95.50 213 TRP A N 1
ATOM 1651 C CA . TRP A 1 213 ? 4.967 6.605 -22.402 1.00 95.50 213 TRP A CA 1
ATOM 1652 C C . TRP A 1 213 ? 3.522 6.390 -21.922 1.00 95.50 213 TRP A C 1
ATOM 1654 O O . TRP A 1 213 ? 3.290 6.215 -20.727 1.00 95.50 213 TRP A O 1
ATOM 1664 N N . LEU A 1 214 ? 2.553 6.368 -22.844 1.00 96.44 214 LEU A N 1
ATOM 1665 C CA . LEU A 1 214 ? 1.143 6.168 -22.513 1.00 96.44 214 LEU A CA 1
ATOM 1666 C C . LEU A 1 214 ? 0.882 4.701 -22.171 1.00 96.44 214 LEU A C 1
ATOM 1668 O O . LEU A 1 214 ? 0.201 4.401 -21.193 1.00 96.44 214 LEU A O 1
ATOM 1672 N N . ALA A 1 215 ? 1.494 3.788 -22.924 1.00 96.38 215 ALA A N 1
ATOM 1673 C CA . ALA A 1 215 ? 1.450 2.362 -22.633 1.00 96.38 215 ALA A CA 1
ATOM 1674 C C . ALA A 1 215 ? 2.093 2.022 -21.275 1.00 96.38 215 ALA A C 1
ATOM 1676 O O . ALA A 1 215 ? 1.535 1.246 -20.497 1.00 96.38 215 ALA A O 1
ATOM 1677 N N . GLN A 1 216 ? 3.224 2.660 -20.959 1.00 97.00 216 GLN A N 1
ATOM 1678 C CA . GLN A 1 216 ? 3.887 2.569 -19.660 1.00 97.00 216 GLN A CA 1
ATOM 1679 C C . GLN A 1 216 ? 2.979 3.101 -18.546 1.00 97.00 216 GLN A C 1
ATOM 1681 O O . GLN A 1 216 ? 2.836 2.437 -17.524 1.00 97.00 216 GLN A O 1
ATOM 1686 N N . LEU A 1 217 ? 2.310 4.244 -18.741 1.00 96.81 217 LEU A N 1
ATOM 1687 C CA . LEU A 1 217 ? 1.361 4.789 -17.764 1.00 96.81 217 LEU A CA 1
ATOM 1688 C C . LEU A 1 217 ? 0.209 3.816 -17.473 1.00 96.81 217 LEU A C 1
ATOM 1690 O O . LEU A 1 217 ? -0.113 3.591 -16.306 1.00 96.81 217 LEU A O 1
ATOM 1694 N N . VAL A 1 218 ? -0.377 3.197 -18.502 1.00 96.62 218 VAL A N 1
ATOM 1695 C CA . VAL A 1 218 ? -1.412 2.162 -18.325 1.00 96.62 218 VAL A CA 1
ATOM 1696 C C . VAL A 1 218 ? -0.868 0.993 -17.503 1.00 96.62 218 VAL A C 1
ATOM 1698 O O . VAL A 1 218 ? -1.503 0.568 -16.537 1.00 96.62 218 VAL A O 1
ATOM 1701 N N . GLY A 1 219 ? 0.337 0.521 -17.829 1.00 96.06 219 GLY A N 1
ATOM 1702 C CA . GLY A 1 219 ? 1.028 -0.516 -17.068 1.00 96.06 219 GLY A CA 1
ATOM 1703 C C . GLY A 1 219 ? 1.253 -0.145 -15.602 1.00 96.06 219 GLY A C 1
ATOM 1704 O O . GLY A 1 219 ? 0.998 -0.959 -14.718 1.00 96.06 219 GLY A O 1
ATOM 1705 N N . ILE A 1 220 ? 1.666 1.094 -15.320 1.00 94.69 220 ILE A N 1
ATOM 1706 C CA . ILE A 1 220 ? 1.858 1.592 -13.952 1.00 94.69 220 ILE A CA 1
ATOM 1707 C C . ILE A 1 220 ? 0.533 1.593 -13.190 1.00 94.69 220 ILE A C 1
ATOM 1709 O O . ILE A 1 220 ? 0.504 1.135 -12.053 1.00 94.69 220 ILE A O 1
ATOM 1713 N N . ILE A 1 221 ? -0.560 2.077 -13.790 1.00 93.69 221 ILE A N 1
ATOM 1714 C CA . ILE A 1 221 ? -1.875 2.134 -13.132 1.00 93.69 221 ILE A CA 1
ATOM 1715 C C . ILE A 1 221 ? -2.361 0.724 -12.781 1.00 93.69 221 ILE A C 1
ATOM 1717 O O . ILE A 1 221 ? -2.750 0.473 -11.639 1.00 93.69 221 ILE A O 1
ATOM 1721 N N . VAL A 1 222 ? -2.292 -0.209 -13.735 1.00 92.75 222 VAL A N 1
ATOM 1722 C CA . VAL A 1 222 ? -2.676 -1.612 -13.515 1.00 92.75 222 VAL A CA 1
ATOM 1723 C C . VAL A 1 222 ? -1.802 -2.242 -12.430 1.00 92.75 222 VAL A C 1
ATOM 1725 O O . VAL A 1 222 ? -2.318 -2.827 -11.476 1.00 92.75 222 VAL A O 1
ATOM 1728 N N . GLY A 1 223 ? -0.484 -2.065 -12.528 1.00 90.88 223 GLY A N 1
ATOM 1729 C CA . GLY A 1 223 ? 0.471 -2.590 -11.561 1.00 90.88 223 GLY A CA 1
ATOM 1730 C C . GLY A 1 223 ? 0.275 -2.021 -10.166 1.00 90.88 223 GLY A C 1
ATOM 1731 O O . GLY A 1 223 ? 0.284 -2.770 -9.198 1.00 90.88 223 GLY A O 1
ATOM 1732 N N . PHE A 1 224 ? 0.025 -0.719 -10.049 1.00 87.38 224 PHE A N 1
ATOM 1733 C CA . PHE A 1 224 ? -0.196 -0.044 -8.775 1.00 87.38 224 PHE A CA 1
ATOM 1734 C C . PHE A 1 224 ? -1.414 -0.596 -8.031 1.00 87.38 224 PHE A C 1
ATOM 1736 O O . PHE A 1 224 ? -1.333 -0.836 -6.826 1.00 87.38 224 PHE A O 1
ATOM 1743 N N . ILE A 1 225 ? -2.518 -0.859 -8.739 1.00 84.88 225 ILE A N 1
ATOM 1744 C CA . ILE A 1 225 ? -3.720 -1.463 -8.148 1.00 84.88 225 ILE A CA 1
ATOM 1745 C C . ILE A 1 225 ? -3.392 -2.850 -7.578 1.00 84.88 225 ILE A C 1
ATOM 1747 O O . ILE A 1 225 ? -3.751 -3.152 -6.438 1.00 84.88 225 ILE A O 1
ATOM 1751 N N . ILE A 1 226 ? -2.659 -3.673 -8.333 1.00 79.81 226 ILE A N 1
ATOM 1752 C CA . ILE A 1 226 ? -2.245 -5.014 -7.896 1.00 79.81 226 ILE A CA 1
ATOM 1753 C C . ILE A 1 226 ? -1.269 -4.920 -6.709 1.00 79.81 226 ILE A C 1
ATOM 1755 O O . ILE A 1 226 ? -1.433 -5.632 -5.714 1.00 79.81 226 ILE A O 1
ATOM 1759 N N . ASN A 1 227 ? -0.293 -4.007 -6.769 1.00 80.50 227 ASN A N 1
ATOM 1760 C CA . ASN A 1 227 ? 0.708 -3.821 -5.718 1.00 80.50 227 ASN A CA 1
ATOM 1761 C C . ASN A 1 227 ? 0.097 -3.328 -4.417 1.00 80.50 227 ASN A C 1
ATOM 1763 O O . ASN A 1 227 ? 0.519 -3.732 -3.342 1.00 80.50 227 ASN A O 1
ATOM 1767 N N . PHE A 1 228 ? -0.889 -2.439 -4.490 1.00 75.50 228 PHE A N 1
ATOM 1768 C CA . PHE A 1 228 ? -1.560 -1.945 -3.300 1.00 75.50 228 PHE A CA 1
ATOM 1769 C C . PHE A 1 228 ? -2.207 -3.101 -2.529 1.00 75.50 228 PHE A C 1
ATOM 1771 O O . PHE A 1 228 ? -2.048 -3.202 -1.313 1.00 75.50 228 PHE A O 1
ATOM 1778 N N . ILE A 1 229 ? -2.869 -4.015 -3.242 1.00 70.50 229 ILE A N 1
ATOM 1779 C CA . ILE A 1 229 ? -3.517 -5.183 -2.642 1.00 70.50 229 ILE A CA 1
ATOM 1780 C C . ILE A 1 229 ? -2.468 -6.134 -2.047 1.00 70.50 229 ILE A C 1
ATOM 1782 O O . ILE A 1 229 ? -2.595 -6.543 -0.894 1.00 70.50 229 ILE A O 1
ATOM 1786 N N . LEU A 1 230 ? -1.413 -6.472 -2.792 1.00 69.88 230 LEU A N 1
ATOM 1787 C CA . LEU A 1 230 ? -0.414 -7.451 -2.347 1.00 69.88 230 LEU A CA 1
ATOM 1788 C C . LEU A 1 230 ? 0.581 -6.870 -1.334 1.00 69.88 230 LEU 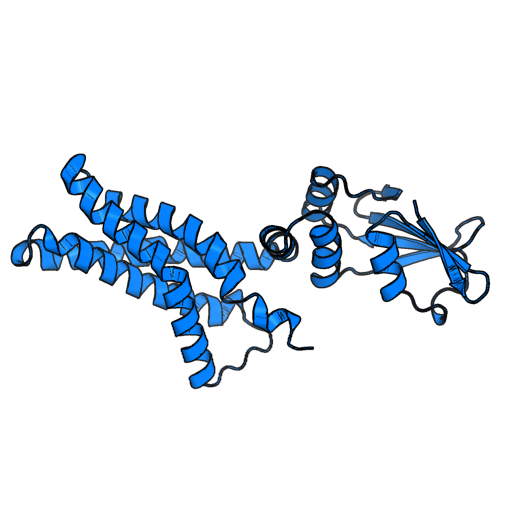A C 1
ATOM 1790 O O . LEU A 1 230 ? 0.809 -7.458 -0.279 1.00 69.88 230 LEU A O 1
ATOM 1794 N N . GLY A 1 231 ? 1.147 -5.701 -1.613 1.00 64.56 231 GLY A N 1
ATOM 1795 C CA . GLY A 1 231 ? 2.166 -5.034 -0.807 1.00 64.56 231 GLY A CA 1
ATOM 1796 C C . GLY A 1 231 ? 1.661 -4.587 0.562 1.00 64.56 231 GLY A C 1
ATOM 1797 O O . GLY A 1 231 ? 2.336 -4.835 1.564 1.00 64.56 231 GLY A O 1
ATOM 1798 N N . TYR A 1 232 ? 0.457 -4.006 0.651 1.00 66.31 232 TYR A N 1
ATOM 1799 C CA . TYR A 1 232 ? -0.117 -3.610 1.944 1.00 66.31 232 TYR A CA 1
ATOM 1800 C C . TYR A 1 232 ? -0.394 -4.830 2.843 1.00 66.31 232 TYR A C 1
ATOM 1802 O O . TYR A 1 232 ? -0.208 -4.768 4.063 1.00 66.31 232 TYR A O 1
ATOM 1810 N N . LEU A 1 233 ? -0.789 -5.961 2.247 1.00 65.06 233 LEU A N 1
ATOM 1811 C CA . LEU A 1 233 ? -1.185 -7.170 2.971 1.00 65.06 233 LEU A CA 1
ATOM 1812 C C . LEU A 1 233 ? -0.043 -8.138 3.266 1.00 65.06 233 LEU A C 1
ATOM 1814 O O . LEU A 1 233 ? -0.079 -8.799 4.302 1.00 65.06 233 LEU A O 1
ATOM 1818 N N . TYR A 1 234 ? 0.967 -8.236 2.410 1.00 63.97 234 TYR A N 1
ATOM 1819 C CA . TYR A 1 234 ? 2.032 -9.228 2.549 1.00 63.97 234 TYR A CA 1
ATOM 1820 C C . TYR A 1 234 ? 3.264 -8.662 3.263 1.00 63.97 234 TYR A C 1
ATOM 1822 O O . TYR A 1 234 ? 3.711 -9.213 4.269 1.00 63.97 234 TYR A O 1
ATOM 1830 N N . THR A 1 235 ? 3.778 -7.520 2.807 1.00 59.41 235 THR A N 1
ATOM 1831 C CA . THR A 1 235 ? 5.100 -7.020 3.222 1.00 59.41 235 THR A CA 1
ATOM 1832 C C . THR A 1 235 ? 5.115 -6.484 4.653 1.00 59.41 235 THR A C 1
ATOM 1834 O O . THR A 1 235 ? 6.092 -6.677 5.376 1.00 59.41 235 THR A O 1
ATOM 1837 N N . TRP A 1 236 ? 4.022 -5.860 5.103 1.00 58.66 236 TRP A N 1
ATOM 1838 C CA . TRP A 1 236 ? 3.974 -5.198 6.413 1.00 58.66 236 TRP A CA 1
ATOM 1839 C C . TRP A 1 236 ? 2.932 -5.764 7.389 1.00 58.66 236 TRP A C 1
ATOM 1841 O O . TRP A 1 236 ? 2.776 -5.193 8.468 1.00 58.66 236 TRP A O 1
ATOM 1851 N N . SER A 1 237 ? 2.195 -6.839 7.074 1.00 55.75 237 SER A N 1
ATOM 1852 C CA . SER A 1 237 ? 1.130 -7.331 7.974 1.00 55.75 237 SER A CA 1
ATOM 1853 C C . SER A 1 237 ? 1.586 -8.358 9.019 1.00 55.75 237 SER A C 1
ATOM 1855 O O . SER A 1 237 ? 0.995 -8.390 10.098 1.00 55.75 237 SER A O 1
ATOM 1857 N N . ARG A 1 238 ? 2.623 -9.171 8.748 1.00 46.62 238 ARG A N 1
ATOM 1858 C CA . ARG A 1 238 ? 3.082 -10.239 9.667 1.00 46.62 238 ARG A CA 1
ATOM 1859 C C . ARG A 1 238 ? 3.762 -9.694 10.928 1.00 46.62 238 ARG A C 1
ATOM 1861 O O . ARG A 1 238 ? 3.315 -9.980 12.030 1.00 46.62 238 ARG A O 1
ATOM 1868 N N . HIS A 1 239 ? 4.749 -8.808 10.787 1.00 47.19 239 HIS A N 1
ATOM 1869 C CA . HIS A 1 239 ? 5.528 -8.324 11.939 1.00 47.19 239 HIS A CA 1
ATOM 1870 C C . HIS A 1 239 ? 4.779 -7.382 12.897 1.00 47.19 239 HIS A C 1
ATOM 1872 O O . HIS A 1 239 ? 5.243 -7.168 14.010 1.00 47.19 239 HIS A O 1
ATOM 1878 N N . ARG A 1 240 ? 3.636 -6.805 12.502 1.00 54.16 240 ARG A N 1
ATOM 1879 C CA . ARG A 1 240 ? 2.932 -5.804 13.328 1.00 54.16 240 ARG A CA 1
ATOM 1880 C C . ARG A 1 240 ? 1.987 -6.390 14.379 1.00 54.16 240 ARG A C 1
ATOM 1882 O O . ARG A 1 240 ? 1.593 -5.660 15.279 1.00 54.16 240 ARG A O 1
ATOM 1889 N N . LEU A 1 241 ? 1.635 -7.674 14.279 1.00 44.69 241 LEU A N 1
ATOM 1890 C CA . LEU A 1 241 ? 0.790 -8.359 15.270 1.00 44.69 241 LEU A CA 1
ATOM 1891 C C . LEU A 1 241 ? 1.567 -9.375 16.117 1.00 44.69 241 LEU A C 1
ATOM 1893 O O . LEU A 1 241 ? 1.140 -9.657 17.227 1.00 44.69 241 LEU A O 1
ATOM 1897 N N . GLU A 1 242 ? 2.701 -9.873 15.617 1.00 38.88 242 GLU A N 1
ATOM 1898 C CA . GLU A 1 242 ? 3.591 -10.810 16.326 1.00 38.88 242 GLU A CA 1
ATOM 1899 C C . GLU A 1 242 ? 4.655 -10.103 17.185 1.00 38.88 242 GLU A C 1
ATOM 1901 O O . GLU A 1 242 ? 5.350 -10.751 17.954 1.00 38.88 242 GLU A O 1
ATOM 1906 N N . ALA A 1 243 ? 4.788 -8.771 17.103 1.00 36.03 243 ALA A N 1
ATOM 1907 C CA . ALA A 1 243 ? 5.631 -7.984 18.016 1.00 36.03 243 ALA A CA 1
ATOM 1908 C C . ALA A 1 243 ? 4.993 -7.801 19.415 1.00 36.03 243 ALA A C 1
ATOM 1910 O O . ALA A 1 243 ? 5.149 -6.753 20.049 1.00 36.03 243 ALA A O 1
ATOM 1911 N N . ARG A 1 244 ? 4.240 -8.808 19.864 1.00 36.19 244 ARG A N 1
ATOM 1912 C CA . ARG A 1 244 ? 3.744 -8.994 21.226 1.00 36.19 244 ARG A CA 1
ATOM 1913 C C . ARG A 1 244 ? 3.826 -10.466 21.583 1.00 36.19 244 ARG A C 1
ATOM 1915 O O . ARG A 1 244 ? 3.180 -11.258 20.864 1.00 36.19 244 ARG A O 1
#

Sequence (244 aa):
MVCRDLGDSLRLCAPEPWFTLLRDKLSAKDLKKPTLITTRIRWFNKLVLKVLGIRVLGYRNNLAVLGCVGGGDVDNVTMVKLSNEDWYRVYSYKLPRSLALPLSEPYRVAIYVLIGMSGIPVNLATATLAHSALIGLLGYTANPVASTAGFEASVLSNFTLHELLTFRGTGLERAFRKVLERLVKYHVASATSWLSQVLMATALPAVLKMPFWLAQLVGIIVGFIINFILGYLYTWSRHRLEAR

Radius of gyration: 24.74 Å; Cα contacts (8 Å, |Δi|>4): 326; chains: 1; bounding box: 52×25×74 Å